Protein AF-A0A7V1K3Z4-F1 (afdb_monomer)

Structure (mmCIF, N/CA/C/O backbone):
data_AF-A0A7V1K3Z4-F1
#
_entry.id   AF-A0A7V1K3Z4-F1
#
loop_
_atom_site.group_PDB
_atom_site.id
_atom_site.type_symbol
_atom_site.label_atom_id
_atom_site.label_alt_id
_atom_site.label_comp_id
_atom_site.label_asym_id
_atom_site.label_entity_id
_atom_site.label_seq_id
_atom_site.pdbx_PDB_ins_code
_atom_site.Cartn_x
_atom_site.Cartn_y
_atom_site.Cartn_z
_atom_site.occupancy
_atom_site.B_iso_or_equiv
_atom_site.auth_seq_id
_atom_site.auth_comp_id
_atom_site.auth_asym_id
_atom_site.auth_atom_id
_atom_site.pdbx_PDB_model_num
ATOM 1 N N . MET A 1 1 ? 18.490 20.910 20.978 1.00 62.72 1 MET A N 1
ATOM 2 C CA . MET A 1 1 ? 19.380 20.821 19.793 1.00 62.72 1 MET A CA 1
ATOM 3 C C . MET A 1 1 ? 20.103 19.476 19.689 1.00 62.72 1 MET A C 1
ATOM 5 O O . MET A 1 1 ? 19.918 18.805 18.686 1.00 62.72 1 MET A O 1
ATOM 9 N N . LYS A 1 2 ? 20.868 19.031 20.704 1.00 74.12 2 LYS A N 1
ATOM 10 C CA . LYS A 1 2 ? 21.559 17.717 20.673 1.00 74.12 2 LYS A CA 1
ATOM 11 C C . LYS A 1 2 ? 20.613 16.516 20.522 1.00 74.12 2 LYS A C 1
ATOM 13 O O . LYS A 1 2 ? 20.946 15.556 19.841 1.00 74.12 2 LYS A O 1
ATOM 18 N N . GLU A 1 3 ? 19.433 16.590 21.126 1.00 79.69 3 GLU A N 1
ATOM 19 C CA . GLU A 1 3 ? 18.426 15.526 21.069 1.00 79.69 3 GLU A CA 1
ATOM 20 C C . GLU A 1 3 ? 17.775 15.404 19.683 1.00 79.69 3 GLU A C 1
ATOM 22 O O . GLU A 1 3 ? 17.734 14.317 19.119 1.00 79.69 3 GLU A O 1
ATOM 27 N N . SER A 1 4 ? 17.402 16.530 19.066 1.00 78.69 4 SER A N 1
ATOM 28 C CA . SER A 1 4 ? 16.877 16.577 17.693 1.00 78.69 4 SER A CA 1
ATOM 29 C C . SER A 1 4 ? 17.877 16.041 16.661 1.00 78.69 4 SER A C 1
ATOM 31 O O . SER A 1 4 ? 17.495 15.313 15.753 1.00 78.69 4 SER A O 1
ATOM 33 N N . LEU A 1 5 ? 19.168 16.348 16.833 1.00 81.44 5 LEU A N 1
ATOM 34 C CA . LEU A 1 5 ? 20.252 15.810 16.003 1.00 81.44 5 LEU A CA 1
ATOM 35 C C . LEU A 1 5 ? 20.416 14.294 16.162 1.00 81.44 5 LEU A C 1
ATOM 37 O O . LEU A 1 5 ? 20.692 13.605 15.186 1.00 81.44 5 LEU A O 1
ATOM 41 N N . LYS A 1 6 ? 20.232 13.766 17.377 1.00 87.19 6 LYS A N 1
ATOM 42 C CA . LYS A 1 6 ? 20.306 12.324 17.641 1.00 87.19 6 LYS A CA 1
ATOM 43 C C . LYS A 1 6 ? 19.140 11.570 16.999 1.00 87.19 6 LYS A C 1
ATOM 45 O O . LYS A 1 6 ? 19.363 10.496 16.452 1.00 87.19 6 LYS A O 1
ATOM 50 N N . ILE A 1 7 ? 17.936 12.141 17.054 1.00 85.25 7 ILE A N 1
ATOM 51 C CA . ILE A 1 7 ? 16.742 11.591 16.396 1.00 85.25 7 ILE A CA 1
ATOM 52 C C . ILE A 1 7 ? 16.962 11.566 14.882 1.00 85.25 7 ILE A C 1
ATOM 54 O O . ILE A 1 7 ? 16.947 10.494 14.290 1.00 85.25 7 ILE A O 1
ATOM 58 N N . PHE A 1 8 ? 17.335 12.704 14.292 1.00 85.81 8 PHE A N 1
ATOM 59 C CA . PHE A 1 8 ? 17.588 12.791 12.854 1.00 85.81 8 PHE A CA 1
ATOM 60 C C . PHE A 1 8 ? 18.711 11.856 12.375 1.00 85.81 8 PHE A C 1
ATOM 62 O O . PHE A 1 8 ? 18.607 11.246 11.316 1.00 85.81 8 PHE A O 1
ATOM 69 N N . ALA A 1 9 ? 19.784 11.691 13.155 1.00 87.69 9 ALA A N 1
ATOM 70 C CA . ALA A 1 9 ? 20.834 10.720 12.839 1.00 87.69 9 ALA A CA 1
ATOM 71 C C . ALA A 1 9 ? 20.319 9.267 12.868 1.00 87.69 9 ALA A C 1
ATOM 73 O O . ALA A 1 9 ? 20.790 8.431 12.095 1.00 87.69 9 ALA A O 1
ATOM 74 N N . GLY A 1 10 ? 19.356 8.967 13.744 1.00 88.75 10 GLY A N 1
ATOM 75 C CA . GLY A 1 10 ? 18.629 7.699 13.755 1.00 88.75 10 GLY A CA 1
ATOM 76 C C . GLY A 1 10 ? 17.793 7.508 12.490 1.00 88.75 10 GLY A C 1
ATOM 77 O O . GLY A 1 10 ? 17.937 6.485 11.823 1.00 88.75 10 GLY A O 1
ATOM 78 N N . ASP A 1 11 ? 17.005 8.514 12.116 1.00 86.50 11 ASP A N 1
ATOM 79 C CA . ASP A 1 11 ? 16.145 8.492 10.923 1.00 86.50 11 ASP A CA 1
ATOM 80 C C . ASP A 1 11 ? 16.967 8.337 9.638 1.00 86.50 11 ASP A C 1
ATOM 82 O O . ASP A 1 11 ? 16.624 7.555 8.747 1.00 86.50 11 ASP A O 1
ATOM 86 N N . LEU A 1 12 ? 18.117 9.012 9.571 1.00 89.44 12 LEU A N 1
ATOM 87 C CA . LEU A 1 12 ? 19.056 8.888 8.463 1.00 89.44 12 LEU A CA 1
ATOM 88 C C . LEU A 1 12 ? 19.653 7.480 8.383 1.00 89.44 12 LEU A C 1
ATOM 90 O O . LEU A 1 12 ? 19.738 6.903 7.300 1.00 89.44 12 LEU A O 1
ATOM 94 N N . LYS A 1 13 ? 20.033 6.891 9.523 1.00 91.38 13 LYS A N 1
ATOM 95 C CA . LYS A 1 13 ? 20.524 5.507 9.575 1.00 91.38 13 LYS A CA 1
ATOM 96 C C . LYS A 1 13 ? 19.457 4.514 9.109 1.00 91.38 13 LYS A C 1
ATOM 98 O O . LYS A 1 13 ? 19.792 3.575 8.389 1.00 91.38 13 LYS A O 1
ATOM 103 N N . ASN A 1 14 ? 18.203 4.714 9.510 1.00 88.50 14 ASN A N 1
ATOM 104 C CA . ASN A 1 14 ? 17.084 3.881 9.075 1.00 88.50 14 ASN A CA 1
ATOM 105 C C . ASN A 1 14 ? 16.861 4.016 7.565 1.00 88.50 14 ASN A C 1
ATOM 107 O O . ASN A 1 14 ? 16.863 3.010 6.870 1.00 88.50 14 ASN A O 1
ATOM 111 N N . SER A 1 15 ? 16.853 5.242 7.042 1.00 87.69 15 SER A N 1
ATOM 112 C CA . SER A 1 15 ? 16.707 5.499 5.602 1.00 87.69 15 SER A CA 1
ATOM 113 C C . SER A 1 15 ? 17.816 4.840 4.772 1.00 87.69 15 SER A C 1
ATOM 115 O O . SER A 1 15 ? 17.562 4.254 3.723 1.00 87.69 15 SER A O 1
ATOM 117 N N . PHE A 1 16 ? 19.063 4.861 5.254 1.00 89.06 16 PHE A N 1
ATOM 118 C CA . PHE A 1 16 ? 20.158 4.114 4.624 1.00 89.06 16 PHE A CA 1
ATOM 119 C C . PHE A 1 16 ? 19.947 2.598 4.675 1.00 89.06 16 PHE A C 1
ATOM 121 O O . PHE A 1 16 ? 20.269 1.899 3.714 1.00 89.06 16 PHE A O 1
ATOM 128 N N . LYS A 1 17 ? 19.420 2.078 5.789 1.00 89.81 17 LYS A N 1
ATOM 129 C CA . LYS A 1 17 ? 19.097 0.656 5.939 1.00 89.81 17 LYS A CA 1
ATOM 130 C C . LYS A 1 17 ? 17.989 0.230 4.973 1.00 89.81 17 LYS A C 1
ATO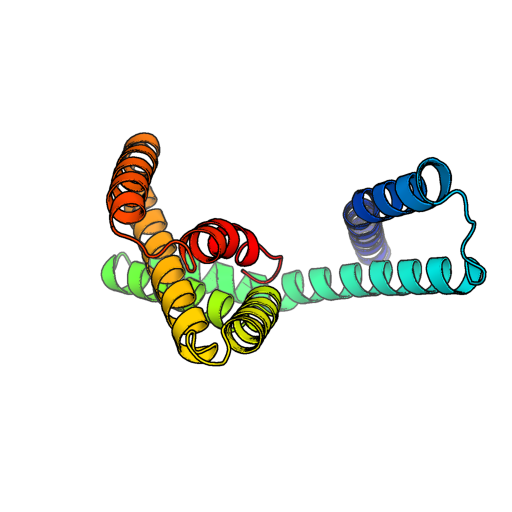M 132 O O . LYS A 1 17 ? 18.083 -0.868 4.438 1.00 89.81 17 LYS A O 1
ATOM 137 N N . ASP A 1 18 ? 17.017 1.097 4.706 1.00 86.69 18 ASP A N 1
ATOM 138 C CA . ASP A 1 18 ? 15.919 0.839 3.767 1.00 86.69 18 ASP A CA 1
ATOM 139 C C . ASP A 1 18 ? 16.404 0.791 2.310 1.00 86.69 18 ASP A C 1
ATOM 141 O O . ASP A 1 18 ? 15.908 0.000 1.510 1.00 86.69 18 ASP A O 1
ATOM 145 N N . LEU A 1 19 ? 17.432 1.575 1.966 1.00 88.31 19 LEU A N 1
ATOM 146 C CA . LEU A 1 19 ? 18.057 1.553 0.638 1.00 88.31 19 LEU A CA 1
ATOM 147 C C . LEU A 1 19 ? 19.061 0.406 0.455 1.00 88.31 19 LEU A C 1
ATOM 149 O O . LEU A 1 19 ? 19.358 0.017 -0.677 1.00 88.31 19 LEU A O 1
ATOM 153 N N . LEU A 1 20 ? 19.592 -0.148 1.547 1.00 90.75 20 LEU A N 1
ATOM 154 C CA . LEU A 1 20 ? 20.652 -1.154 1.510 1.00 90.75 20 LEU A CA 1
ATOM 155 C C . LEU A 1 20 ? 20.299 -2.397 0.665 1.00 90.75 20 LEU A C 1
ATOM 157 O O . LEU A 1 20 ? 21.153 -2.805 -0.122 1.00 90.75 20 LEU A O 1
ATOM 161 N N . PRO A 1 21 ? 19.084 -2.986 0.737 1.00 90.81 21 PRO A N 1
ATOM 162 C CA . PRO A 1 21 ? 18.715 -4.121 -0.108 1.00 90.81 21 PRO A CA 1
ATOM 163 C C . PRO A 1 21 ? 18.812 -3.799 -1.601 1.00 90.81 21 PRO A C 1
ATOM 165 O O . PRO A 1 21 ? 19.333 -4.606 -2.366 1.00 90.81 21 PRO A O 1
ATOM 168 N N . ILE A 1 22 ? 18.380 -2.602 -2.010 1.00 88.56 22 ILE A N 1
ATOM 169 C CA . ILE A 1 22 ? 18.451 -2.156 -3.407 1.00 88.56 22 ILE A CA 1
ATOM 170 C C . ILE A 1 22 ? 19.914 -2.021 -3.831 1.00 88.56 22 ILE A C 1
ATOM 172 O O . ILE A 1 22 ? 20.300 -2.535 -4.878 1.00 88.56 22 ILE A O 1
ATOM 176 N N . ILE A 1 23 ? 20.744 -1.386 -2.997 1.00 89.62 23 ILE A N 1
ATOM 177 C CA . ILE A 1 23 ? 22.180 -1.220 -3.258 1.00 89.62 23 ILE A CA 1
ATOM 178 C C . ILE A 1 23 ? 22.860 -2.585 -3.407 1.00 89.62 23 ILE A C 1
ATOM 180 O O . ILE A 1 23 ? 23.626 -2.783 -4.347 1.00 89.62 23 ILE A O 1
ATOM 184 N N . ILE A 1 24 ? 22.556 -3.536 -2.519 1.00 91.94 24 ILE A N 1
ATOM 185 C CA . ILE A 1 24 ? 23.107 -4.896 -2.558 1.00 91.94 24 ILE A CA 1
ATOM 186 C C . ILE A 1 24 ? 22.692 -5.608 -3.845 1.00 91.94 24 ILE A C 1
ATOM 188 O O . ILE A 1 24 ? 23.550 -6.150 -4.536 1.00 91.94 24 ILE A O 1
ATOM 192 N N . VAL A 1 25 ? 21.402 -5.596 -4.190 1.00 90.81 25 VAL A N 1
ATOM 193 C CA . VAL A 1 25 ? 20.902 -6.255 -5.405 1.00 90.81 25 VAL A CA 1
ATOM 194 C C . VAL A 1 25 ? 21.561 -5.657 -6.645 1.00 90.81 25 VAL A C 1
ATOM 196 O O . VAL A 1 25 ? 22.090 -6.398 -7.471 1.00 90.81 25 VAL A O 1
ATOM 199 N N . VAL A 1 26 ? 21.610 -4.329 -6.758 1.00 87.88 26 VAL A N 1
ATOM 200 C CA . VAL A 1 26 ? 22.243 -3.655 -7.899 1.00 87.88 26 VAL A CA 1
ATOM 201 C C . VAL A 1 26 ? 23.737 -3.979 -7.976 1.00 87.88 26 VAL A C 1
ATOM 203 O O . VAL A 1 26 ? 24.229 -4.293 -9.058 1.00 87.88 26 VAL A O 1
ATOM 206 N N . ALA A 1 27 ? 24.454 -3.957 -6.850 1.00 88.31 27 ALA A N 1
ATOM 207 C CA . ALA A 1 27 ? 25.879 -4.281 -6.803 1.00 88.31 27 ALA A CA 1
ATOM 208 C C . ALA A 1 27 ? 26.157 -5.742 -7.191 1.00 88.31 27 ALA A C 1
ATOM 210 O O . ALA A 1 27 ? 27.099 -6.008 -7.935 1.00 88.31 27 ALA A O 1
ATOM 211 N N . LEU A 1 28 ? 25.319 -6.682 -6.740 1.00 91.75 28 LEU A N 1
ATOM 212 C CA . LEU A 1 28 ? 25.412 -8.094 -7.115 1.00 91.75 28 LEU A CA 1
ATOM 213 C C . LEU A 1 28 ? 25.175 -8.293 -8.614 1.00 91.75 28 LEU A C 1
ATOM 215 O O . LEU A 1 28 ? 25.954 -8.985 -9.263 1.00 91.75 28 LEU A O 1
ATOM 219 N N . PHE A 1 29 ? 24.142 -7.666 -9.183 1.00 89.25 29 PHE A N 1
ATOM 220 C CA . PHE A 1 29 ? 23.869 -7.754 -10.619 1.00 89.25 29 PHE A CA 1
ATOM 221 C C . PHE A 1 29 ? 24.994 -7.130 -11.452 1.00 89.25 29 PHE A C 1
ATOM 223 O O . PHE A 1 29 ? 25.453 -7.755 -12.403 1.00 89.25 29 PHE A O 1
ATOM 230 N N . GLN A 1 30 ? 25.479 -5.943 -11.084 1.00 86.31 30 GLN A N 1
ATOM 231 C CA . GLN A 1 30 ? 26.588 -5.274 -11.777 1.00 86.31 30 GLN A CA 1
ATOM 232 C C . GLN A 1 30 ? 27.883 -6.095 -11.711 1.00 86.31 30 GLN A C 1
ATOM 234 O O . GLN A 1 30 ? 28.515 -6.327 -12.738 1.00 86.31 30 GLN A O 1
ATOM 239 N N . GLY A 1 31 ? 28.249 -6.588 -10.525 1.00 88.06 31 GLY A N 1
ATOM 240 C CA . GLY A 1 31 ? 29.508 -7.299 -10.313 1.00 88.06 31 GLY A CA 1
ATOM 241 C C . GLY A 1 31 ? 29.515 -8.743 -10.819 1.00 88.06 31 GLY A C 1
ATOM 242 O O . GLY A 1 31 ? 30.487 -9.160 -11.441 1.00 88.06 31 GLY A O 1
ATOM 243 N N . LEU A 1 32 ? 28.455 -9.515 -10.556 1.00 90.94 32 LEU A N 1
ATOM 244 C CA . LEU A 1 32 ? 28.434 -10.956 -10.842 1.00 90.94 32 LEU A CA 1
ATOM 245 C C . LEU A 1 32 ? 27.794 -11.301 -12.188 1.00 90.94 32 LEU A C 1
ATOM 247 O O . LEU A 1 32 ? 28.265 -12.223 -12.851 1.00 90.94 32 LEU A O 1
ATOM 251 N N . ILE A 1 33 ? 26.725 -10.598 -12.580 1.00 91.44 33 ILE A N 1
ATOM 252 C CA . ILE A 1 33 ? 25.924 -10.951 -13.765 1.00 91.44 33 ILE A CA 1
ATOM 253 C C . ILE A 1 33 ? 26.364 -10.140 -14.984 1.00 91.44 33 ILE A C 1
ATOM 255 O O . ILE A 1 33 ? 26.702 -10.712 -16.013 1.00 91.44 33 ILE A O 1
ATOM 259 N N . ILE A 1 34 ? 26.359 -8.811 -14.873 1.00 89.06 34 ILE A N 1
ATOM 260 C CA . ILE A 1 34 ? 26.693 -7.897 -15.975 1.00 89.06 34 ILE A CA 1
ATOM 261 C C . ILE A 1 34 ? 28.216 -7.782 -16.141 1.00 89.06 34 ILE A C 1
ATOM 263 O O . ILE A 1 34 ? 28.690 -7.522 -17.242 1.00 89.06 34 ILE A O 1
ATOM 267 N N . GLN A 1 35 ? 28.975 -8.015 -15.062 1.00 86.88 35 GLN A N 1
ATOM 268 C CA . GLN A 1 35 ? 30.441 -7.938 -15.014 1.00 86.88 35 GLN A CA 1
ATOM 269 C C . GLN A 1 35 ? 30.992 -6.599 -15.527 1.00 86.88 35 GLN A C 1
ATOM 271 O O . GLN A 1 35 ? 32.064 -6.532 -16.128 1.00 86.88 35 GLN A O 1
ATOM 276 N N . ALA A 1 36 ? 30.257 -5.518 -15.275 1.00 81.50 36 ALA A N 1
ATOM 277 C CA . ALA A 1 36 ? 30.643 -4.168 -15.644 1.00 81.50 36 ALA A CA 1
ATOM 278 C C . ALA A 1 36 ? 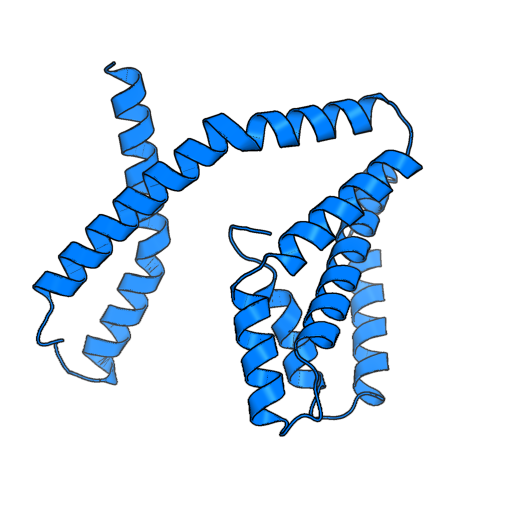30.601 -3.270 -14.410 1.00 81.50 36 ALA A C 1
ATOM 280 O O . ALA A 1 36 ? 29.766 -3.440 -13.524 1.00 81.50 36 ALA A O 1
ATOM 281 N N . VAL A 1 37 ? 31.512 -2.303 -14.358 1.00 77.38 37 VAL A N 1
ATOM 282 C CA . VAL A 1 37 ? 31.448 -1.221 -13.379 1.00 77.38 37 VAL A CA 1
ATOM 283 C C . VAL A 1 37 ? 30.769 -0.035 -14.063 1.00 77.38 37 VAL A C 1
ATOM 285 O O . VAL A 1 37 ? 31.190 0.331 -15.161 1.00 77.38 37 VAL A O 1
ATOM 288 N N . PRO A 1 38 ? 29.745 0.588 -13.456 1.00 78.62 38 PRO A N 1
ATOM 289 C CA . PRO A 1 38 ? 29.130 1.780 -14.024 1.00 78.62 38 PRO A CA 1
ATOM 290 C C . PRO A 1 38 ? 30.171 2.887 -14.222 1.00 78.62 38 PRO A C 1
ATOM 292 O O . PRO A 1 38 ? 30.891 3.224 -13.287 1.00 78.62 38 PRO A O 1
ATOM 295 N N . GLU A 1 39 ? 30.209 3.522 -15.393 1.00 81.62 39 GLU A N 1
ATOM 296 C CA . GLU A 1 39 ? 31.160 4.617 -15.662 1.00 81.62 39 GLU A CA 1
ATOM 297 C C . GLU A 1 39 ? 30.961 5.816 -14.708 1.00 81.62 39 GLU A C 1
ATOM 299 O O . GLU A 1 39 ? 31.905 6.533 -14.388 1.00 81.62 39 GLU A O 1
ATOM 304 N N . ASN A 1 40 ? 29.748 5.981 -14.162 1.00 86.88 40 ASN A N 1
ATOM 305 C CA . ASN A 1 40 ? 29.352 7.103 -13.304 1.00 86.88 40 ASN A CA 1
ATOM 306 C C . ASN A 1 40 ? 29.163 6.725 -11.822 1.00 86.88 40 ASN A C 1
ATOM 308 O O . ASN A 1 40 ? 28.218 7.186 -11.175 1.00 86.88 40 ASN A O 1
ATOM 312 N N . LEU A 1 41 ? 30.050 5.898 -11.255 1.00 85.25 41 LEU A N 1
ATOM 313 C CA . LEU A 1 41 ? 29.972 5.485 -9.843 1.00 85.25 41 LEU A CA 1
ATOM 314 C C . LEU A 1 41 ? 29.829 6.664 -8.867 1.00 85.25 41 LEU A C 1
ATOM 316 O O . LEU A 1 41 ? 29.007 6.609 -7.955 1.00 85.25 41 LEU A O 1
ATOM 320 N N . ALA A 1 42 ? 30.597 7.738 -9.065 1.00 89.38 42 ALA A N 1
ATOM 321 C CA . ALA A 1 42 ? 30.554 8.906 -8.186 1.00 89.38 42 ALA A CA 1
ATOM 322 C C . ALA A 1 42 ? 29.164 9.563 -8.176 1.00 89.38 42 ALA A C 1
ATOM 324 O O . ALA A 1 42 ? 28.616 9.844 -7.110 1.00 89.38 42 ALA A O 1
ATOM 325 N N . SER A 1 43 ? 28.556 9.742 -9.351 1.00 91.00 43 SER A N 1
ATOM 326 C CA . SER A 1 43 ? 27.206 10.298 -9.479 1.00 91.00 43 SER A CA 1
ATOM 327 C C . SER A 1 43 ? 26.154 9.403 -8.825 1.00 91.00 43 SER A C 1
ATOM 329 O O . SER A 1 43 ? 25.246 9.918 -8.177 1.00 91.00 43 SER A O 1
ATOM 331 N N . ILE A 1 44 ? 26.294 8.076 -8.935 1.00 88.69 44 ILE A N 1
ATOM 332 C CA . ILE A 1 44 ? 25.391 7.112 -8.288 1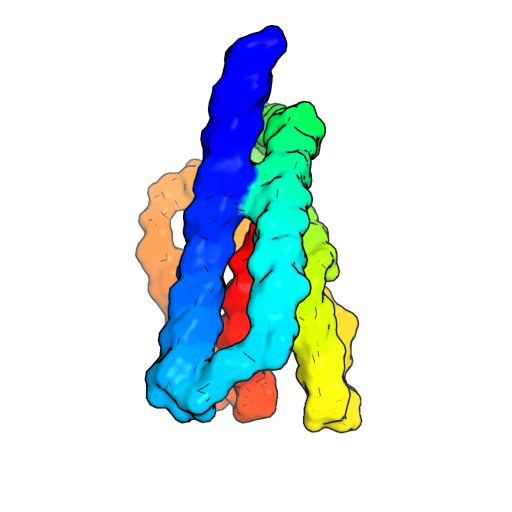.00 88.69 44 ILE A CA 1
ATOM 333 C C . ILE A 1 44 ? 25.480 7.230 -6.763 1.00 88.69 44 ILE A C 1
ATOM 335 O O . ILE A 1 44 ? 24.451 7.327 -6.101 1.00 88.69 44 ILE A O 1
ATOM 339 N N . VAL A 1 45 ? 26.688 7.268 -6.195 1.00 89.06 45 VAL A N 1
ATOM 340 C CA . VAL A 1 45 ? 26.888 7.377 -4.738 1.00 89.06 45 VAL A CA 1
ATOM 341 C C . VAL A 1 45 ? 26.351 8.705 -4.198 1.00 89.06 45 VAL A C 1
ATOM 343 O O . VAL A 1 45 ? 25.683 8.730 -3.161 1.00 89.06 45 VAL A O 1
ATOM 346 N N . ILE A 1 46 ? 26.588 9.807 -4.915 1.00 92.88 46 ILE A N 1
ATOM 347 C CA . ILE A 1 46 ? 26.042 11.123 -4.558 1.00 92.88 46 ILE A CA 1
ATOM 348 C C . ILE A 1 46 ? 24.511 11.092 -4.618 1.00 92.88 46 ILE A C 1
ATOM 350 O O . ILE A 1 46 ? 23.858 11.499 -3.658 1.00 92.88 46 ILE A O 1
ATOM 354 N N . GLY A 1 47 ? 23.933 10.552 -5.695 1.00 92.44 47 GLY A N 1
ATOM 355 C CA . GLY A 1 47 ? 22.486 10.400 -5.848 1.00 92.44 47 GLY A CA 1
ATOM 356 C C . GLY A 1 47 ? 21.862 9.566 -4.729 1.00 92.44 47 GLY A C 1
ATOM 357 O O . GLY A 1 47 ? 20.895 10.002 -4.113 1.00 92.44 47 GLY A O 1
ATOM 358 N N . LEU A 1 48 ? 22.458 8.418 -4.392 1.00 90.12 48 LEU A N 1
ATOM 359 C CA . LEU A 1 48 ? 22.019 7.570 -3.279 1.00 90.12 48 LEU A CA 1
ATOM 360 C C . LEU A 1 48 ? 22.056 8.311 -1.941 1.00 90.12 48 LEU A C 1
ATOM 362 O O . LEU A 1 48 ? 21.128 8.190 -1.147 1.00 90.12 48 LEU A O 1
ATOM 366 N N . THR A 1 49 ? 23.097 9.110 -1.704 1.00 89.94 49 THR A N 1
ATOM 367 C CA . THR A 1 49 ? 23.209 9.912 -0.479 1.00 89.94 49 THR A CA 1
ATOM 368 C C . THR A 1 49 ? 22.113 10.976 -0.413 1.00 89.94 49 THR A C 1
ATOM 370 O O . THR A 1 49 ? 21.479 11.137 0.629 1.00 89.94 49 THR A O 1
ATOM 373 N N . ILE A 1 50 ? 21.844 11.669 -1.524 1.00 94.19 50 ILE A N 1
ATOM 374 C CA . ILE A 1 50 ? 20.761 12.658 -1.615 1.00 94.19 50 ILE A CA 1
ATOM 375 C C . ILE A 1 50 ? 19.404 11.993 -1.359 1.00 94.19 50 ILE A C 1
ATOM 377 O O . ILE A 1 50 ? 18.610 12.523 -0.585 1.00 94.19 50 ILE A O 1
ATOM 381 N N . VAL A 1 51 ? 19.149 10.821 -1.950 1.00 92.31 51 VAL A N 1
ATOM 382 C CA . VAL A 1 51 ? 17.912 10.053 -1.732 1.00 92.31 51 VAL A CA 1
ATOM 383 C C . VAL A 1 51 ? 17.781 9.621 -0.272 1.00 92.31 51 VAL A C 1
ATOM 385 O O . VAL A 1 51 ? 16.711 9.791 0.302 1.00 92.31 51 VAL A O 1
ATOM 388 N N . ALA A 1 52 ? 18.850 9.129 0.359 1.00 89.75 52 ALA A N 1
ATOM 389 C CA . ALA A 1 52 ? 18.826 8.716 1.763 1.00 89.75 52 ALA A CA 1
ATOM 390 C C . ALA A 1 52 ? 18.492 9.883 2.705 1.00 89.75 52 ALA A C 1
ATOM 392 O O . ALA A 1 52 ? 17.668 9.744 3.608 1.00 89.75 52 ALA A O 1
ATOM 393 N N . VAL A 1 53 ? 19.099 11.051 2.474 1.00 92.00 53 VAL A N 1
ATOM 394 C CA . VAL A 1 53 ? 18.810 12.269 3.245 1.00 92.00 53 VAL A CA 1
ATOM 395 C C . VAL A 1 53 ? 17.388 12.764 2.976 1.00 92.00 53 VAL A C 1
ATOM 397 O O . VAL A 1 53 ? 16.677 13.117 3.916 1.00 92.00 53 VAL A O 1
ATOM 400 N N . GLY A 1 54 ? 16.959 12.769 1.713 1.00 92.38 54 GLY A N 1
ATOM 401 C CA . GLY A 1 54 ? 15.611 13.170 1.316 1.00 92.38 54 GLY A CA 1
ATOM 402 C C . GLY A 1 54 ? 14.534 12.282 1.938 1.00 92.38 54 GLY A C 1
ATOM 403 O O . GLY A 1 54 ? 13.557 12.803 2.467 1.00 92.38 54 GLY A O 1
ATOM 404 N N . LEU A 1 55 ? 14.748 10.963 1.950 1.00 90.06 55 LEU A N 1
ATOM 405 C CA . LEU A 1 55 ? 13.855 9.998 2.587 1.00 90.06 55 LEU A CA 1
ATOM 406 C C . LEU A 1 55 ? 13.763 10.242 4.099 1.00 90.06 55 LEU A C 1
ATOM 408 O O . LEU A 1 55 ? 12.657 10.320 4.627 1.00 90.06 55 LEU A O 1
ATOM 412 N N . ALA A 1 56 ? 14.894 10.465 4.776 1.00 89.31 56 ALA A N 1
ATOM 413 C CA . ALA A 1 56 ? 14.909 10.758 6.210 1.00 89.31 56 ALA A CA 1
ATOM 414 C C . ALA A 1 56 ? 14.119 12.032 6.547 1.00 89.31 56 ALA A C 1
ATOM 416 O O . ALA A 1 56 ? 13.301 12.041 7.467 1.00 89.31 56 ALA A O 1
ATOM 417 N N . LEU A 1 57 ? 14.329 13.108 5.780 1.00 91.50 57 LEU A N 1
ATOM 418 C CA . LEU A 1 57 ? 13.591 14.363 5.946 1.00 91.50 57 LEU A CA 1
ATOM 419 C C . LEU A 1 57 ? 12.096 14.193 5.652 1.00 91.50 57 LEU A C 1
ATOM 421 O O . LEU A 1 57 ? 11.268 14.751 6.370 1.00 91.50 57 LEU A O 1
ATOM 425 N N . PHE A 1 58 ? 11.753 13.425 4.617 1.00 90.19 58 PHE A N 1
ATOM 426 C CA . PHE A 1 58 ? 10.374 13.157 4.225 1.00 90.19 58 PHE A CA 1
ATOM 427 C C . PHE A 1 58 ? 9.615 12.391 5.311 1.00 90.19 58 PHE A C 1
ATOM 429 O O . PHE A 1 58 ? 8.586 12.875 5.781 1.00 90.19 58 PHE A O 1
ATOM 436 N N . ILE A 1 59 ? 10.150 11.252 5.766 1.00 87.19 59 ILE A N 1
ATOM 437 C CA . ILE A 1 59 ? 9.538 10.444 6.830 1.00 87.19 59 ILE A CA 1
ATOM 438 C C . ILE A 1 59 ? 9.388 11.274 8.103 1.00 87.19 59 ILE A C 1
ATOM 440 O O . ILE A 1 59 ? 8.305 11.322 8.685 1.00 87.19 59 ILE A O 1
ATOM 444 N N . ARG A 1 60 ? 10.423 12.029 8.487 1.00 89.44 60 ARG A N 1
ATOM 445 C CA . ARG A 1 60 ? 10.347 12.887 9.670 1.00 89.44 60 ARG A CA 1
ATOM 446 C C . ARG A 1 60 ? 9.285 13.983 9.543 1.00 89.44 60 ARG A C 1
ATOM 448 O O . ARG A 1 60 ? 8.615 14.313 10.520 1.00 89.44 60 ARG A O 1
ATOM 455 N N . GLY A 1 61 ? 9.128 14.552 8.350 1.00 90.19 61 GLY A N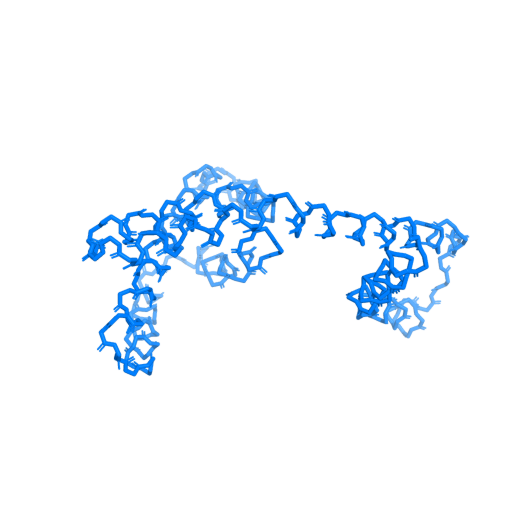 1
ATOM 456 C CA . GLY A 1 61 ? 8.070 15.515 8.049 1.00 90.19 61 GLY A CA 1
ATOM 457 C C . GLY A 1 61 ? 6.671 14.911 8.192 1.00 90.19 61 GLY A C 1
ATOM 458 O O . GLY A 1 61 ? 5.784 15.558 8.748 1.00 90.19 61 GLY A O 1
ATOM 459 N N . LEU A 1 62 ? 6.480 13.663 7.756 1.00 89.12 62 LEU A N 1
ATOM 460 C CA . LEU A 1 62 ? 5.218 12.939 7.922 1.00 89.12 62 LEU A CA 1
ATOM 461 C C . LEU A 1 62 ? 4.904 12.651 9.393 1.00 89.12 62 LEU A C 1
ATOM 463 O O . LEU A 1 62 ? 3.784 12.925 9.826 1.00 89.12 62 LEU A O 1
ATOM 467 N N . GLU A 1 63 ? 5.888 12.179 10.162 1.00 88.31 63 GLU A N 1
ATOM 468 C CA . GLU A 1 63 ? 5.745 11.886 11.596 1.00 88.31 63 GLU A CA 1
ATOM 469 C C . GLU A 1 63 ? 5.351 13.112 12.423 1.00 88.31 63 GLU A C 1
ATOM 471 O O . GLU A 1 63 ? 4.586 13.001 13.377 1.00 88.31 63 GLU A O 1
ATOM 476 N N . LEU A 1 64 ? 5.890 14.286 12.086 1.00 88.81 64 LEU A N 1
ATOM 477 C CA . LEU A 1 64 ? 5.592 15.525 12.807 1.00 88.81 64 LEU A CA 1
ATOM 478 C C . LEU A 1 64 ? 4.318 16.214 12.306 1.00 88.81 64 LEU A C 1
ATOM 480 O O . LEU A 1 64 ? 3.693 16.953 13.064 1.00 88.81 64 LEU A O 1
ATOM 484 N N . GLY A 1 65 ? 3.963 16.016 11.036 1.00 90.38 65 GLY A N 1
ATOM 485 C CA . GLY A 1 65 ? 2.853 16.701 10.384 1.00 90.38 65 GLY A CA 1
ATOM 486 C C . GLY A 1 65 ? 1.590 15.852 10.291 1.00 90.38 65 GLY A C 1
ATOM 487 O O . GLY A 1 65 ? 0.605 16.111 10.976 1.00 90.38 65 GLY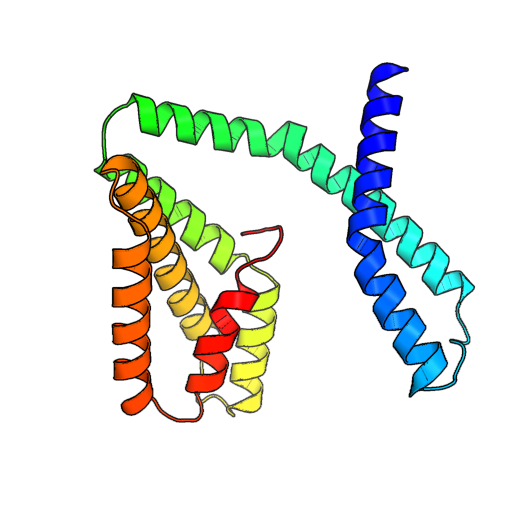 A O 1
ATOM 488 N N . ILE A 1 66 ? 1.599 14.868 9.390 1.00 88.25 66 ILE A N 1
ATOM 489 C CA . ILE A 1 66 ? 0.383 14.180 8.931 1.00 88.25 66 ILE A CA 1
ATOM 490 C C . ILE A 1 66 ? -0.009 13.029 9.863 1.00 88.25 66 ILE A C 1
ATOM 492 O O . ILE A 1 66 ? -1.195 12.870 10.159 1.00 88.25 66 ILE A O 1
ATOM 496 N N . PHE A 1 67 ? 0.954 12.244 10.354 1.00 88.00 67 PHE A N 1
ATOM 497 C CA . PHE A 1 67 ? 0.664 11.054 11.165 1.00 88.00 67 PHE A CA 1
ATOM 498 C C . PHE A 1 67 ? -0.114 11.369 12.453 1.00 88.00 67 PHE A C 1
ATOM 500 O O . PHE A 1 67 ? -1.133 10.714 12.675 1.00 88.00 67 PHE A O 1
ATOM 507 N N . PRO A 1 68 ? 0.230 12.412 13.241 1.00 90.69 68 PRO A N 1
ATOM 508 C CA . PRO A 1 68 ? -0.519 12.741 14.454 1.00 90.69 68 PRO A CA 1
ATOM 509 C C . PRO A 1 68 ? -1.984 13.098 14.173 1.00 90.69 68 PRO A C 1
ATOM 511 O O . PRO A 1 68 ? -2.869 12.802 14.976 1.00 90.69 68 PRO A O 1
ATOM 514 N N . ILE A 1 69 ? -2.257 13.714 13.017 1.00 89.38 69 ILE A N 1
ATOM 515 C CA . ILE A 1 69 ? -3.617 14.059 12.589 1.00 89.38 69 ILE A CA 1
ATOM 516 C C . ILE A 1 69 ? -4.389 12.784 12.232 1.00 89.38 69 ILE A C 1
ATOM 518 O O . ILE A 1 69 ? -5.521 12.606 12.680 1.00 89.38 69 ILE A O 1
ATOM 522 N N . GLY A 1 70 ? -3.776 11.883 11.459 1.00 86.00 70 GLY A N 1
ATOM 523 C CA . GLY A 1 70 ? -4.386 10.608 11.079 1.00 86.00 70 GLY A CA 1
ATOM 524 C C . GLY A 1 70 ? -4.698 9.718 12.285 1.00 86.00 70 GLY A C 1
ATOM 525 O O . GLY A 1 70 ? -5.815 9.213 12.408 1.00 86.00 70 GLY A O 1
ATOM 526 N N . GLU A 1 71 ? -3.743 9.578 13.206 1.00 87.56 71 GLU A N 1
ATOM 527 C CA . GLU A 1 71 ? -3.907 8.804 14.440 1.00 87.56 71 GLU A CA 1
ATOM 528 C C . GLU A 1 71 ? -4.982 9.402 15.352 1.00 87.56 71 GLU A C 1
ATOM 530 O O . GLU A 1 71 ? -5.846 8.674 15.843 1.00 87.56 71 GLU A O 1
ATOM 535 N N . GLY A 1 72 ? -4.985 10.728 15.533 1.00 89.81 72 GLY A N 1
ATOM 536 C CA . GLY A 1 72 ? -6.003 11.424 16.320 1.00 89.81 72 GLY A CA 1
ATOM 537 C C . GLY A 1 72 ? -7.414 11.192 15.777 1.00 89.81 72 GLY A C 1
ATOM 538 O O . GLY A 1 72 ? -8.307 10.796 16.527 1.00 89.81 72 GLY A O 1
ATOM 539 N N . LEU A 1 73 ? -7.602 11.338 14.460 1.00 88.19 73 LEU A N 1
ATOM 540 C CA . LEU A 1 73 ? -8.883 11.061 13.801 1.00 88.19 73 LEU A CA 1
ATOM 541 C C . LEU A 1 73 ? -9.319 9.605 13.998 1.00 88.19 73 LEU A C 1
ATOM 543 O O . LEU A 1 73 ? -10.470 9.355 14.356 1.00 88.19 73 LEU A O 1
ATOM 547 N N . ALA A 1 74 ? -8.413 8.644 13.802 1.00 85.19 74 ALA A N 1
ATOM 548 C CA . ALA A 1 74 ? -8.715 7.227 13.987 1.00 85.19 74 ALA A CA 1
ATOM 549 C C . ALA A 1 74 ? -9.155 6.917 15.431 1.00 85.19 74 ALA A C 1
ATOM 551 O O . ALA A 1 74 ? -10.141 6.203 15.639 1.00 85.19 74 ALA A O 1
ATOM 552 N N . VAL A 1 75 ? -8.476 7.497 16.427 1.00 87.44 75 VAL A N 1
ATOM 553 C CA . VAL A 1 75 ? -8.826 7.361 17.850 1.00 87.44 75 VAL A CA 1
ATOM 554 C C . VAL A 1 75 ? -10.196 7.967 18.148 1.00 87.44 75 VAL A C 1
ATOM 556 O O . VAL A 1 75 ? -10.999 7.344 18.846 1.00 87.44 75 VAL A O 1
ATOM 559 N N . ASP A 1 76 ? -10.498 9.148 17.615 1.00 88.88 76 ASP A N 1
ATOM 560 C CA . ASP A 1 76 ? -11.781 9.814 17.841 1.00 88.88 76 ASP A CA 1
ATOM 561 C C . ASP A 1 76 ? -12.944 9.053 17.191 1.00 88.88 76 ASP A C 1
ATOM 563 O O . ASP A 1 76 ? -13.991 8.870 17.821 1.00 88.88 76 ASP A O 1
ATOM 567 N N . PHE A 1 77 ? -12.762 8.517 15.978 1.00 85.50 77 PHE A N 1
ATOM 568 C CA . PHE A 1 77 ? -13.753 7.642 15.343 1.00 85.50 77 PHE A CA 1
ATOM 569 C C . PHE A 1 77 ? -13.972 6.346 16.129 1.00 85.50 77 PHE A C 1
ATOM 571 O O . PHE A 1 77 ? -15.120 5.922 16.286 1.00 85.50 77 PHE A O 1
ATOM 578 N N . ALA A 1 78 ? -12.906 5.744 16.665 1.00 84.00 78 ALA A N 1
ATOM 579 C CA . ALA A 1 78 ? -13.012 4.557 17.509 1.00 84.00 78 ALA A CA 1
ATOM 580 C C . ALA A 1 78 ? -13.770 4.852 18.818 1.00 84.00 78 ALA A C 1
ATOM 582 O O . ALA A 1 78 ? -14.664 4.095 19.197 1.00 84.00 78 ALA A O 1
ATOM 583 N N . LYS A 1 79 ? -13.485 5.984 19.477 1.00 86.00 79 LYS A N 1
ATOM 584 C CA . LYS A 1 79 ? -14.162 6.410 20.718 1.00 86.00 79 LYS A CA 1
ATOM 585 C C . LYS A 1 79 ? -15.621 6.804 20.512 1.00 86.00 79 LYS A C 1
ATOM 587 O O . LYS A 1 79 ? -16.437 6.576 21.400 1.00 86.00 79 LYS A O 1
ATOM 592 N N . LYS A 1 80 ? -15.970 7.371 19.351 1.00 85.31 80 LYS A N 1
ATOM 593 C CA . LYS A 1 80 ? -17.351 7.750 19.006 1.00 85.31 80 LYS A CA 1
ATOM 594 C C . LYS A 1 80 ? -18.305 6.546 18.992 1.00 85.31 80 LYS A C 1
ATOM 596 O O . LYS A 1 80 ? -19.514 6.734 19.091 1.00 85.31 80 LYS A O 1
ATOM 601 N N . GLY A 1 81 ? -17.786 5.323 18.841 1.00 81.19 81 GLY A N 1
ATOM 602 C CA . GLY A 1 81 ? -18.552 4.075 18.934 1.00 81.19 81 GLY A CA 1
ATOM 603 C C . GLY A 1 81 ? -19.453 3.772 17.732 1.00 81.19 81 GLY A C 1
ATOM 604 O O . GLY A 1 81 ? -20.143 2.755 17.716 1.00 81.19 81 GLY A O 1
ATOM 605 N N . SER A 1 82 ? -19.458 4.621 16.699 1.00 89.38 82 SER A N 1
ATOM 606 C CA . SER A 1 82 ? -20.242 4.374 15.489 1.00 89.38 82 SER A CA 1
ATOM 607 C C . SER A 1 82 ? -19.441 3.558 14.480 1.00 89.38 82 SER A C 1
ATOM 609 O O . SER A 1 82 ? -18.602 4.092 13.752 1.00 89.38 82 SER A O 1
ATOM 611 N N . VAL A 1 83 ? -19.755 2.264 14.404 1.00 90.69 83 VAL A N 1
ATOM 612 C CA . VAL A 1 83 ? -19.135 1.323 13.458 1.00 90.69 83 VAL A CA 1
ATOM 613 C C . VAL A 1 83 ? -19.276 1.814 12.016 1.00 90.69 83 VAL A C 1
ATOM 615 O O . VAL A 1 83 ? -18.308 1.784 11.269 1.00 90.69 83 VAL A O 1
ATOM 618 N N . PHE A 1 84 ? -20.441 2.345 11.635 1.00 92.31 84 PHE A N 1
ATOM 619 C CA . PHE A 1 84 ? -20.674 2.862 10.282 1.00 92.31 84 PHE A CA 1
ATOM 620 C C . PHE A 1 84 ? -19.668 3.952 9.880 1.00 92.31 84 PHE A C 1
ATOM 622 O O . PHE A 1 84 ? -19.067 3.881 8.806 1.00 92.31 84 PHE A O 1
ATOM 629 N N . TRP A 1 85 ? -19.445 4.939 10.753 1.00 90.81 85 TRP A N 1
ATOM 630 C CA . TRP A 1 85 ? -18.516 6.036 10.478 1.00 90.81 85 TRP A CA 1
ATOM 631 C C . TRP A 1 85 ? -17.060 5.579 10.481 1.00 90.81 85 TRP A C 1
ATOM 633 O O . TRP A 1 85 ? -16.294 6.017 9.627 1.00 90.81 85 TRP A O 1
ATOM 643 N N . LEU A 1 86 ? -16.693 4.667 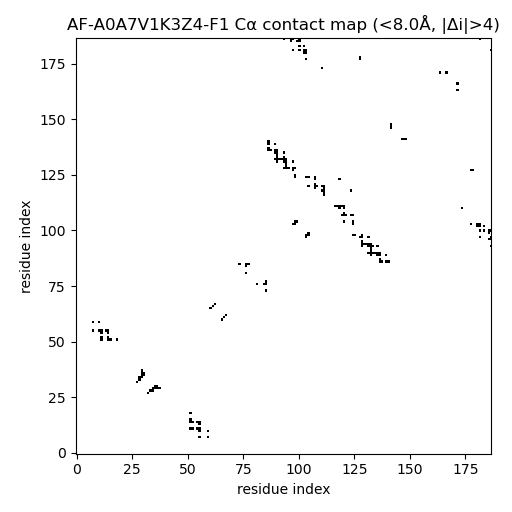11.384 1.00 92.12 86 LEU A N 1
ATOM 644 C CA . LEU A 1 86 ? -15.350 4.095 11.411 1.00 92.12 86 LEU A CA 1
ATOM 645 C C . LEU A 1 86 ? -15.050 3.297 10.132 1.00 92.12 86 LEU A C 1
ATOM 647 O O . LEU A 1 86 ? -13.989 3.470 9.539 1.00 92.12 86 LEU A O 1
ATOM 651 N N . LEU A 1 87 ? -15.989 2.464 9.674 1.00 94.56 87 LEU A N 1
ATOM 652 C CA . LEU A 1 87 ? -15.829 1.687 8.441 1.00 94.56 87 LEU A CA 1
ATOM 653 C C . LEU A 1 87 ? -15.786 2.580 7.200 1.00 94.56 87 LEU A C 1
ATOM 655 O O . LEU A 1 87 ? -14.968 2.349 6.316 1.00 94.56 87 LEU A O 1
ATOM 659 N N . THR A 1 88 ? -16.621 3.621 7.151 1.00 93.94 88 THR A N 1
ATOM 660 C CA . THR A 1 88 ? -16.609 4.598 6.051 1.00 93.94 88 THR A CA 1
ATOM 661 C C . THR A 1 88 ? -15.282 5.354 6.004 1.00 93.94 88 THR A C 1
ATOM 663 O O . THR A 1 88 ? -14.716 5.543 4.927 1.00 93.94 88 THR A O 1
ATOM 666 N N . PHE A 1 89 ? -14.751 5.751 7.163 1.00 92.12 89 PHE A N 1
ATOM 667 C CA . PHE A 1 89 ? -13.443 6.392 7.265 1.00 92.12 89 PHE A CA 1
ATOM 668 C C . PHE A 1 89 ? -12.323 5.458 6.789 1.00 92.12 89 PHE A C 1
ATOM 670 O O . PHE A 1 89 ? -11.546 5.839 5.918 1.00 92.12 89 PHE A O 1
ATOM 677 N N . ALA A 1 90 ? -12.295 4.216 7.280 1.00 93.31 90 ALA A N 1
ATOM 678 C CA . ALA A 1 90 ? -11.316 3.207 6.878 1.00 93.31 90 ALA A CA 1
ATOM 679 C C . ALA A 1 90 ? -11.351 2.929 5.365 1.00 93.31 90 ALA A C 1
ATOM 681 O O . ALA A 1 90 ? -10.309 2.919 4.713 1.00 93.31 90 ALA A O 1
ATOM 682 N N . PHE A 1 91 ? -12.553 2.776 4.800 1.00 96.00 91 PHE A N 1
ATOM 683 C CA . PHE A 1 91 ? -12.756 2.627 3.361 1.00 96.00 91 PHE A CA 1
ATOM 684 C C . PHE A 1 91 ? -12.201 3.825 2.588 1.00 96.00 91 PHE A C 1
ATOM 686 O O . PHE A 1 91 ? -11.463 3.648 1.625 1.00 96.00 91 PHE A O 1
ATOM 693 N N . THR A 1 92 ? -12.545 5.044 3.013 1.00 94.56 92 THR A N 1
ATOM 694 C CA . THR A 1 92 ? -12.170 6.272 2.300 1.00 94.56 92 THR A CA 1
ATOM 695 C C . THR A 1 92 ? -10.665 6.495 2.326 1.00 94.56 92 THR A C 1
ATOM 697 O O . THR A 1 92 ? -10.101 6.861 1.300 1.00 94.56 92 THR A O 1
ATOM 700 N N . ILE A 1 93 ? -10.008 6.243 3.463 1.00 91.88 93 ILE A N 1
ATOM 701 C CA . ILE A 1 93 ? -8.548 6.333 3.569 1.00 91.88 93 ILE A CA 1
ATOM 702 C C . ILE A 1 93 ? -7.888 5.305 2.649 1.00 91.88 93 ILE A C 1
ATOM 704 O O . ILE A 1 93 ? -7.083 5.697 1.813 1.00 91.88 93 ILE A O 1
ATOM 708 N N . GLY A 1 94 ? -8.290 4.032 2.729 1.00 93.12 94 GLY A N 1
ATOM 709 C CA . GLY A 1 94 ? -7.736 2.972 1.884 1.00 93.12 94 GLY A CA 1
ATOM 710 C C . GLY A 1 94 ? -7.950 3.198 0.387 1.00 93.12 94 GLY A C 1
ATOM 711 O O . GLY A 1 94 ? -7.057 2.970 -0.427 1.00 93.12 94 GLY A O 1
ATOM 712 N N . PHE A 1 95 ? -9.130 3.691 0.014 1.00 95.62 95 PHE A N 1
ATOM 713 C CA . PHE A 1 95 ? -9.430 4.085 -1.356 1.00 95.62 95 PHE A CA 1
ATOM 714 C C . PHE A 1 95 ? -8.540 5.253 -1.800 1.00 95.62 95 PHE A C 1
ATOM 716 O O . PHE A 1 95 ? -7.898 5.170 -2.844 1.00 95.62 95 PHE A O 1
ATOM 723 N N . ALA A 1 96 ? -8.473 6.332 -1.015 1.00 93.75 96 ALA A N 1
ATOM 724 C CA . ALA A 1 96 ? -7.748 7.544 -1.381 1.00 93.75 96 ALA A CA 1
ATOM 725 C C . ALA A 1 96 ? -6.240 7.305 -1.542 1.00 93.75 96 ALA A C 1
ATOM 727 O O . ALA A 1 96 ? -5.662 7.785 -2.520 1.00 93.75 96 ALA A O 1
ATOM 728 N N . THR A 1 97 ? -5.620 6.542 -0.636 1.00 92.44 97 THR A N 1
ATOM 729 C CA . THR A 1 97 ? -4.193 6.197 -0.731 1.00 92.44 97 THR A CA 1
ATOM 730 C C . THR A 1 97 ? -3.919 5.345 -1.964 1.00 92.44 97 THR A C 1
ATOM 732 O O . THR A 1 97 ? -3.041 5.682 -2.755 1.00 92.44 97 THR A O 1
ATOM 735 N N . THR A 1 98 ? -4.763 4.346 -2.233 1.00 94.06 98 THR A N 1
ATOM 736 C CA . THR A 1 98 ? -4.626 3.495 -3.424 1.00 94.06 98 THR A CA 1
ATOM 737 C C . THR A 1 98 ? -4.824 4.267 -4.732 1.00 94.06 98 THR A C 1
ATOM 739 O O . THR A 1 98 ? -4.127 4.022 -5.712 1.00 94.06 98 THR A O 1
ATOM 742 N N . VAL A 1 99 ? -5.751 5.231 -4.787 1.00 93.88 99 VAL A N 1
ATOM 743 C CA . VAL A 1 99 ? -5.914 6.09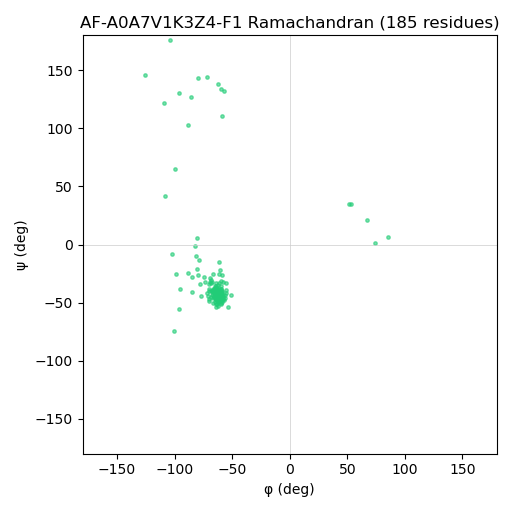8 -5.972 1.00 93.88 99 VAL A CA 1
ATOM 744 C C . VAL A 1 99 ? -4.678 6.969 -6.207 1.00 93.88 99 VAL A C 1
ATOM 746 O O . VAL A 1 99 ? -4.314 7.219 -7.363 1.00 93.88 99 VAL A O 1
ATOM 749 N N . ALA A 1 100 ? -4.061 7.442 -5.123 1.00 91.50 100 ALA A N 1
ATOM 750 C CA . ALA A 1 100 ? -2.865 8.273 -5.152 1.00 91.50 100 ALA A CA 1
ATOM 751 C C . ALA A 1 100 ? -1.572 7.475 -5.397 1.00 91.50 100 ALA A C 1
ATOM 753 O O . ALA A 1 100 ? -0.554 8.088 -5.713 1.00 91.50 100 ALA A O 1
ATOM 754 N N . GLU A 1 101 ? -1.614 6.144 -5.292 1.00 92.44 101 GLU A N 1
ATOM 755 C CA . GLU A 1 101 ? -0.459 5.253 -5.400 1.00 92.44 101 GLU A CA 1
ATOM 756 C C . GLU A 1 101 ? 0.261 5.390 -6.759 1.00 92.44 101 GLU A C 1
ATOM 758 O O . GLU A 1 101 ? -0.269 4.963 -7.798 1.00 92.44 101 GLU A O 1
ATOM 763 N N . PRO A 1 102 ? 1.490 5.945 -6.793 1.00 90.31 102 PRO A N 1
ATOM 764 C CA . PRO A 1 102 ? 2.217 6.162 -8.041 1.00 90.31 102 PRO A CA 1
ATOM 765 C C . PRO A 1 102 ? 2.533 4.866 -8.790 1.00 90.31 102 PRO A C 1
ATOM 767 O O . PRO A 1 102 ? 2.502 4.849 -10.026 1.00 90.31 102 PRO A O 1
ATOM 770 N N . ALA A 1 103 ? 2.810 3.774 -8.070 1.00 90.44 103 ALA A N 1
ATOM 771 C CA . ALA A 1 103 ? 3.112 2.486 -8.686 1.00 90.44 103 ALA A CA 1
ATOM 772 C C . ALA A 1 103 ? 1.896 1.930 -9.448 1.00 90.44 103 ALA A C 1
ATOM 774 O O . ALA A 1 103 ? 2.028 1.483 -10.592 1.00 90.44 103 ALA A O 1
ATOM 775 N N . LEU A 1 104 ? 0.698 2.051 -8.866 1.00 92.62 104 LEU A N 1
ATOM 776 C CA . LEU A 1 104 ? -0.553 1.626 -9.492 1.00 92.62 104 LEU A CA 1
ATOM 777 C C . LEU A 1 104 ? -0.885 2.477 -10.719 1.00 92.62 104 LEU A C 1
ATOM 779 O O . LEU A 1 104 ? -1.320 1.939 -11.739 1.00 92.62 104 LEU A O 1
ATOM 783 N N . ILE A 1 105 ? -0.637 3.789 -10.661 1.00 92.75 105 ILE A N 1
ATOM 784 C CA . ILE A 1 105 ? -0.786 4.686 -11.817 1.00 92.75 105 ILE A CA 1
ATOM 785 C C . ILE A 1 105 ? 0.135 4.238 -12.960 1.00 92.75 105 ILE A C 1
ATOM 787 O O . ILE A 1 105 ? -0.308 4.110 -14.103 1.00 92.75 105 ILE A O 1
ATOM 791 N N . ALA A 1 106 ? 1.407 3.962 -12.663 1.00 93.12 106 ALA A N 1
ATOM 792 C CA . ALA A 1 106 ? 2.381 3.543 -13.665 1.00 93.12 106 ALA A CA 1
ATOM 793 C C . ALA A 1 106 ? 2.006 2.202 -14.315 1.00 93.12 106 ALA A C 1
ATOM 795 O O . ALA A 1 106 ? 2.072 2.073 -15.540 1.00 93.12 106 ALA A O 1
ATOM 796 N N . ILE A 1 107 ? 1.586 1.217 -13.519 1.00 91.25 107 ILE A N 1
ATOM 797 C CA . ILE A 1 107 ? 1.202 -0.107 -14.024 1.00 91.25 107 ILE A CA 1
ATOM 798 C C . ILE A 1 107 ? -0.099 -0.045 -14.811 1.00 91.25 107 ILE A C 1
ATOM 800 O O . ILE A 1 107 ? -0.173 -0.639 -15.883 1.00 91.25 107 ILE A O 1
ATOM 804 N N . SER A 1 108 ? -1.076 0.741 -14.364 1.00 92.56 108 SER A N 1
ATOM 805 C CA . SER A 1 108 ? -2.334 0.902 -15.097 1.00 92.56 108 SER A CA 1
ATOM 806 C C . SER A 1 108 ? -2.118 1.537 -16.471 1.00 92.56 108 SER A C 1
ATOM 808 O O . SER A 1 108 ? -2.666 1.066 -17.466 1.00 92.56 108 SER A O 1
ATOM 810 N N . ASN A 1 109 ? -1.245 2.545 -16.559 1.00 93.94 109 ASN A N 1
ATOM 811 C CA . ASN A 1 109 ? -0.870 3.156 -17.835 1.00 93.94 109 ASN A CA 1
ATOM 812 C C . ASN A 1 109 ? -0.118 2.178 -18.750 1.00 93.94 109 ASN A C 1
ATOM 814 O O . ASN A 1 109 ? -0.375 2.135 -19.954 1.00 93.94 109 ASN A O 1
ATOM 818 N N . LYS A 1 110 ? 0.789 1.363 -18.195 1.00 91.94 110 LYS A N 1
ATOM 819 C CA . LYS A 1 110 ? 1.478 0.314 -18.963 1.00 91.94 110 LYS A CA 1
ATOM 820 C C . LYS A 1 110 ? 0.509 -0.756 -19.460 1.00 91.94 110 LYS A C 1
ATOM 822 O O . LYS A 1 110 ? 0.599 -1.145 -20.619 1.00 91.94 110 LYS A O 1
ATOM 827 N N . ALA A 1 111 ? -0.425 -1.195 -18.621 1.00 91.31 111 ALA A N 1
ATOM 828 C CA . ALA A 1 111 ? -1.443 -2.171 -18.990 1.00 91.31 111 ALA A CA 1
ATOM 829 C C . ALA A 1 111 ? -2.329 -1.648 -20.130 1.00 91.31 111 ALA A C 1
ATOM 831 O O . ALA A 1 111 ? -2.560 -2.365 -21.102 1.00 91.31 111 ALA A O 1
ATOM 832 N N . ALA A 1 112 ? -2.752 -0.382 -20.076 1.00 92.62 112 ALA A N 1
ATOM 833 C CA . ALA A 1 112 ? -3.521 0.240 -21.154 1.00 92.62 112 ALA A CA 1
ATOM 834 C C . ALA A 1 112 ? -2.743 0.311 -22.478 1.00 92.62 112 ALA A C 1
ATOM 836 O O . ALA A 1 112 ? -3.288 0.013 -23.542 1.00 92.62 112 ALA A O 1
ATOM 837 N N . LEU A 1 113 ? -1.449 0.640 -22.412 1.00 91.94 113 LEU A N 1
ATOM 838 C CA . LEU A 1 113 ? -0.581 0.731 -23.587 1.00 91.94 113 LEU A CA 1
ATOM 839 C C . LEU A 1 113 ? -0.324 -0.639 -24.231 1.00 91.94 113 LEU A C 1
ATOM 841 O O . LEU A 1 113 ? -0.408 -0.767 -25.450 1.00 91.94 113 LEU A O 1
ATOM 845 N N . ILE A 1 114 ? -0.032 -1.663 -23.425 1.00 90.25 114 ILE A N 1
ATOM 846 C CA . ILE A 1 114 ? 0.277 -3.021 -23.907 1.00 90.25 114 ILE A CA 1
ATOM 847 C C . ILE A 1 114 ? -0.986 -3.740 -24.396 1.00 90.25 114 ILE A C 1
ATOM 849 O O . ILE A 1 114 ? -0.925 -4.521 -25.340 1.00 90.25 114 ILE A O 1
ATOM 853 N N . SER A 1 115 ? -2.141 -3.458 -23.793 1.00 88.00 115 SER A N 1
ATOM 854 C CA . SER A 1 115 ? -3.422 -4.063 -24.178 1.00 88.00 115 SER A CA 1
ATOM 855 C C . SER A 1 115 ? -4.077 -3.414 -25.404 1.00 88.00 115 SER A C 1
ATOM 857 O O . SER A 1 115 ? -5.207 -3.764 -25.738 1.00 88.00 115 SER A O 1
ATOM 859 N N . HIS A 1 116 ? -3.409 -2.461 -26.068 1.00 85.62 116 HIS A N 1
ATOM 860 C CA . HIS A 1 116 ? -3.950 -1.707 -27.207 1.00 85.62 116 HIS A CA 1
ATOM 861 C C . HIS A 1 116 ? -5.330 -1.072 -26.931 1.00 85.62 116 HIS A C 1
ATOM 863 O O . HIS A 1 116 ? -6.171 -0.981 -27.823 1.00 85.62 116 HIS A O 1
ATOM 869 N N . GLY A 1 117 ? -5.567 -0.626 -25.692 1.00 79.19 117 GLY A N 1
ATOM 870 C CA . GLY A 1 117 ? -6.823 0.010 -25.280 1.00 79.19 117 GLY A CA 1
ATOM 871 C C . GLY A 1 117 ? -7.939 -0.946 -24.846 1.00 79.19 117 GLY A C 1
ATOM 872 O O . GLY A 1 117 ? -9.040 -0.478 -24.567 1.00 79.19 117 GLY A O 1
ATOM 873 N N . LEU A 1 118 ? -7.685 -2.258 -24.746 1.00 85.25 118 LEU A N 1
ATOM 874 C CA . LEU A 1 118 ? -8.645 -3.203 -24.154 1.00 85.25 118 LEU A CA 1
ATOM 875 C C . LEU A 1 118 ? -8.824 -2.980 -22.645 1.00 85.25 118 LEU A C 1
ATOM 877 O O . LEU A 1 118 ? -9.911 -3.203 -22.115 1.00 85.25 118 LEU A O 1
ATOM 881 N N . ILE A 1 119 ? -7.769 -2.538 -21.953 1.00 89.62 119 ILE A N 1
ATOM 882 C CA . ILE A 1 119 ? -7.802 -2.191 -20.530 1.00 89.62 119 ILE A CA 1
ATOM 883 C C . ILE A 1 119 ? -7.685 -0.677 -20.394 1.00 89.62 119 ILE A C 1
ATOM 885 O O . ILE A 1 119 ? -6.696 -0.080 -20.811 1.00 89.62 119 ILE A O 1
ATOM 889 N N . ASP A 1 120 ? -8.673 -0.055 -19.759 1.00 93.12 120 ASP A N 1
ATOM 890 C CA . ASP A 1 120 ? -8.613 1.364 -19.432 1.00 93.12 120 ASP A CA 1
ATOM 891 C C . ASP A 1 120 ? -7.879 1.590 -18.100 1.00 93.12 120 ASP A C 1
ATOM 893 O O . ASP A 1 120 ? -8.213 0.997 -17.068 1.00 93.12 120 ASP A O 1
ATOM 897 N N . ALA A 1 121 ? -6.869 2.466 -18.118 1.00 93.31 121 ALA A N 1
ATOM 898 C CA . ALA A 1 121 ? -6.020 2.735 -16.959 1.00 93.31 121 ALA A CA 1
ATOM 899 C C . ALA A 1 121 ? -6.791 3.359 -15.784 1.00 93.31 121 ALA A C 1
ATOM 901 O O . ALA A 1 121 ? -6.492 3.077 -14.621 1.00 93.31 121 ALA A O 1
ATOM 902 N N . PHE A 1 122 ? -7.780 4.209 -16.067 1.00 94.62 122 PHE A N 1
ATOM 903 C CA . PHE A 1 122 ? -8.582 4.849 -15.034 1.00 94.62 122 PHE A CA 1
ATOM 904 C C . PHE A 1 122 ? -9.488 3.824 -14.352 1.00 94.62 122 PHE A C 1
ATOM 906 O O . PHE A 1 122 ? -9.488 3.742 -13.122 1.00 94.62 122 PHE A O 1
ATOM 913 N N . TRP A 1 123 ? -10.205 3.010 -15.128 1.00 94.19 123 TRP A N 1
ATOM 914 C CA . TRP A 1 123 ? -11.116 1.997 -14.589 1.00 94.19 123 TRP A CA 1
ATOM 915 C C . TRP A 1 123 ? -10.391 0.888 -13.839 1.00 94.19 123 TRP A C 1
ATOM 917 O O . TRP A 1 123 ? -10.862 0.475 -12.777 1.00 94.19 123 TRP A O 1
ATOM 927 N N . LEU A 1 124 ? -9.226 0.455 -14.324 1.00 93.06 124 LEU A N 1
ATOM 928 C CA . LEU A 1 124 ? -8.382 -0.488 -13.596 1.00 93.06 124 LEU A CA 1
ATOM 929 C C . LEU A 1 124 ? -7.979 0.088 -12.234 1.00 93.06 124 LEU A C 1
ATOM 931 O O . LEU A 1 124 ? -8.217 -0.542 -11.205 1.00 93.06 124 LEU A O 1
ATOM 935 N N . ARG A 1 125 ? -7.456 1.321 -12.212 1.00 93.88 125 ARG A N 1
ATOM 936 C CA . ARG A 1 125 ? -7.052 1.991 -10.971 1.00 93.88 125 ARG A CA 1
ATOM 937 C C . ARG A 1 125 ? -8.218 2.155 -9.998 1.00 93.88 125 ARG A C 1
ATOM 939 O O . ARG A 1 125 ? -8.054 1.884 -8.813 1.00 93.88 125 ARG A O 1
ATOM 946 N N . MET A 1 126 ? -9.392 2.577 -10.474 1.00 96.56 126 MET A N 1
ATOM 947 C CA . MET A 1 126 ? -10.578 2.724 -9.621 1.00 96.56 126 MET A CA 1
ATOM 948 C C . MET A 1 126 ? -11.059 1.378 -9.077 1.00 96.56 126 MET A C 1
ATOM 950 O O . MET A 1 126 ? -11.417 1.295 -7.907 1.00 96.56 126 MET A O 1
ATOM 954 N N . THR A 1 127 ? -11.024 0.315 -9.883 1.00 95.00 127 THR A N 1
ATOM 955 C CA . THR A 1 127 ? -11.426 -1.035 -9.454 1.00 95.00 127 THR A CA 1
ATOM 956 C C . THR A 1 127 ? -10.508 -1.565 -8.357 1.00 95.00 127 THR A C 1
ATOM 958 O O . THR A 1 127 ? -10.986 -2.068 -7.336 1.00 95.00 127 THR A O 1
ATOM 961 N N . VAL A 1 128 ? -9.193 -1.405 -8.527 1.00 94.38 128 VAL A N 1
ATOM 962 C CA . VAL A 1 128 ? -8.204 -1.793 -7.512 1.00 94.38 128 VAL A CA 1
ATOM 963 C C . VAL A 1 128 ? -8.388 -0.955 -6.244 1.00 94.38 128 VAL A C 1
ATOM 965 O O . VAL A 1 128 ? -8.508 -1.522 -5.161 1.00 94.38 128 VAL A O 1
ATOM 968 N N . ALA A 1 129 ? -8.524 0.369 -6.361 1.00 95.19 129 ALA A N 1
ATOM 969 C CA . ALA A 1 129 ? -8.722 1.247 -5.207 1.00 95.19 129 ALA A CA 1
ATOM 970 C C . ALA A 1 129 ? -10.008 0.948 -4.426 1.00 95.19 129 ALA A C 1
ATOM 972 O O . ALA A 1 129 ? -9.990 0.923 -3.195 1.00 95.19 129 ALA A O 1
ATOM 973 N N . LEU A 1 130 ? -11.121 0.678 -5.117 1.00 96.94 130 LEU A N 1
ATOM 974 C CA . LEU A 1 130 ? -12.367 0.247 -4.478 1.00 96.94 130 LEU A CA 1
ATOM 975 C C . LEU A 1 130 ? -12.163 -1.062 -3.714 1.00 96.94 130 LEU A C 1
ATOM 977 O O . LEU A 1 130 ? -12.575 -1.172 -2.560 1.00 96.94 130 LEU A O 1
ATOM 981 N N . SER A 1 131 ? -11.496 -2.033 -4.338 1.00 94.06 131 SER A N 1
ATOM 982 C CA . SER A 1 131 ? -11.224 -3.338 -3.732 1.00 94.06 131 SER A CA 1
ATOM 983 C C . SER A 1 131 ? -10.373 -3.211 -2.466 1.00 94.06 131 SER A C 1
ATOM 985 O O . SER A 1 131 ? -10.714 -3.801 -1.440 1.00 94.06 131 SER A O 1
ATOM 987 N N . VAL A 1 132 ? -9.316 -2.392 -2.499 1.00 94.88 132 VAL A N 1
ATOM 988 C CA . VAL A 1 132 ? -8.454 -2.125 -1.336 1.00 94.88 132 VAL A CA 1
ATOM 989 C C . VAL A 1 132 ? -9.223 -1.407 -0.226 1.00 94.88 132 VAL A C 1
ATOM 991 O O . VAL A 1 132 ? -9.162 -1.831 0.929 1.00 94.88 132 VAL A O 1
ATOM 994 N N . GLY A 1 133 ? -10.023 -0.389 -0.560 1.00 95.62 133 GLY A N 1
ATOM 995 C CA . GLY A 1 133 ? -10.889 0.290 0.407 1.00 95.62 133 GLY A CA 1
ATOM 996 C C . GLY A 1 133 ? -11.842 -0.678 1.119 1.00 95.62 133 GLY A C 1
ATOM 997 O O . GLY A 1 133 ? -11.951 -0.659 2.348 1.00 95.62 133 GLY A O 1
ATOM 998 N N . PHE A 1 134 ? -12.495 -1.580 0.375 1.00 96.38 134 PHE A N 1
ATOM 999 C CA . PHE A 1 134 ? -13.358 -2.613 0.961 1.00 96.38 134 PHE A CA 1
ATOM 1000 C C . PHE A 1 134 ? -12.579 -3.611 1.822 1.00 96.38 134 PHE A C 1
ATOM 1002 O O . PHE A 1 134 ? -13.044 -3.963 2.907 1.00 96.38 134 PHE A O 1
ATOM 1009 N N . ALA A 1 135 ? -11.397 -4.046 1.382 1.00 94.00 135 ALA A N 1
ATOM 1010 C CA . ALA A 1 135 ? -10.554 -4.965 2.141 1.00 94.00 135 ALA A CA 1
ATOM 1011 C C . ALA A 1 135 ? -10.100 -4.357 3.479 1.00 94.00 135 ALA A C 1
ATOM 1013 O O . ALA A 1 135 ? -10.147 -5.031 4.509 1.00 94.00 135 ALA A O 1
ATOM 1014 N N . ILE A 1 136 ? -9.735 -3.071 3.491 1.00 94.31 136 ILE A N 1
ATOM 1015 C CA . ILE A 1 136 ? -9.356 -2.343 4.709 1.00 94.31 136 ILE A CA 1
ATOM 1016 C C . ILE A 1 136 ? -10.555 -2.194 5.648 1.00 94.31 136 ILE A C 1
ATOM 1018 O O . ILE A 1 136 ? -10.442 -2.507 6.834 1.00 94.31 136 ILE A O 1
ATOM 1022 N N . ALA A 1 137 ? -11.726 -1.803 5.136 1.00 95.50 137 ALA A N 1
ATOM 1023 C CA . ALA A 1 137 ? -12.943 -1.730 5.943 1.00 95.50 137 ALA A CA 1
ATOM 1024 C C . ALA A 1 137 ? -13.311 -3.100 6.545 1.00 95.50 137 ALA A C 1
ATOM 1026 O O . ALA A 1 137 ? -13.624 -3.196 7.733 1.00 95.50 137 ALA A O 1
ATOM 1027 N N . LEU A 1 138 ? -13.199 -4.180 5.766 1.00 95.81 138 LEU A N 1
ATOM 1028 C CA . LEU A 1 138 ? -13.397 -5.548 6.247 1.00 95.81 138 LEU A CA 1
ATOM 1029 C C . LEU A 1 138 ? -12.367 -5.933 7.320 1.00 95.81 138 LEU A C 1
ATOM 1031 O O . LEU A 1 138 ? -12.723 -6.579 8.305 1.00 95.81 138 LEU A O 1
ATOM 1035 N N . GLY A 1 139 ? -11.111 -5.510 7.164 1.00 94.69 139 GLY A N 1
ATOM 1036 C CA . GLY A 1 139 ? -10.049 -5.688 8.153 1.00 94.69 139 GLY A CA 1
ATOM 1037 C C . GLY A 1 139 ? -10.357 -4.994 9.481 1.00 94.69 139 GLY A C 1
ATOM 1038 O O . GLY A 1 139 ? -10.219 -5.606 10.542 1.00 94.69 139 GLY A O 1
ATOM 1039 N N . VAL A 1 140 ? -10.854 -3.756 9.435 1.00 93.94 140 VAL A N 1
ATOM 1040 C CA . VAL A 1 140 ? -11.300 -3.016 10.627 1.00 93.94 140 VAL A CA 1
ATOM 1041 C C . VAL A 1 140 ? -12.501 -3.698 11.277 1.00 93.94 140 VAL A C 1
ATOM 1043 O O . VAL A 1 140 ? -12.492 -3.921 12.487 1.00 93.94 140 VAL A O 1
ATOM 1046 N N . LEU A 1 141 ? -13.497 -4.117 10.491 1.00 94.12 141 LEU A N 1
ATOM 1047 C CA . LEU A 1 141 ? -14.643 -4.875 10.999 1.00 94.12 141 LEU A CA 1
ATOM 1048 C C . LEU A 1 141 ? -14.196 -6.173 11.686 1.00 94.12 141 LEU A C 1
ATOM 1050 O O . LEU A 1 141 ? -14.669 -6.500 12.771 1.00 94.12 141 LEU A O 1
ATOM 1054 N N . ARG A 1 142 ? -13.243 -6.894 11.088 1.00 94.88 142 ARG A N 1
ATOM 1055 C CA . ARG A 1 142 ? -12.648 -8.107 11.660 1.00 94.88 142 ARG A CA 1
ATOM 1056 C C . ARG A 1 142 ? -11.986 -7.828 13.008 1.00 94.88 142 ARG A C 1
ATOM 1058 O O . ARG A 1 142 ? -12.133 -8.639 13.919 1.00 94.88 142 ARG A O 1
ATOM 1065 N N . ILE A 1 143 ? -11.248 -6.722 13.136 1.00 93.31 143 ILE A N 1
ATOM 1066 C CA . ILE A 1 143 ? -10.595 -6.326 14.394 1.00 93.31 143 ILE A CA 1
ATOM 1067 C C . ILE A 1 143 ? -11.648 -6.025 15.465 1.00 93.31 143 ILE A C 1
ATOM 1069 O O . ILE A 1 143 ? -11.517 -6.513 16.583 1.00 93.31 143 ILE A O 1
ATOM 1073 N N . LEU A 1 144 ? -12.715 -5.301 15.113 1.00 91.44 144 LEU A N 1
ATOM 1074 C CA . LEU A 1 144 ? -13.811 -4.989 16.035 1.00 91.44 144 LEU A CA 1
ATOM 1075 C C . LEU A 1 144 ? -14.543 -6.236 16.542 1.00 91.44 144 LEU A C 1
ATOM 1077 O O . LEU A 1 144 ? -14.881 -6.312 17.719 1.00 91.44 144 LEU A O 1
ATOM 1081 N N . LEU A 1 145 ? -14.795 -7.204 15.659 1.00 92.25 145 LEU A N 1
ATOM 1082 C CA . LEU A 1 145 ? -15.507 -8.437 16.004 1.00 92.25 145 LEU A CA 1
ATOM 1083 C C . LEU A 1 145 ? -14.605 -9.494 16.665 1.00 92.25 145 LEU A C 1
ATOM 1085 O O . LEU A 1 145 ? -15.101 -10.509 17.146 1.00 92.25 145 LEU A O 1
ATOM 1089 N N . GLY A 1 146 ? -13.282 -9.294 16.671 1.00 93.69 146 GLY A N 1
ATOM 1090 C CA . GLY A 1 146 ? -12.325 -10.248 17.239 1.00 93.69 146 GLY A CA 1
ATOM 1091 C C . GLY A 1 146 ? -12.238 -11.574 16.475 1.00 93.69 146 GLY A C 1
ATOM 1092 O O . GLY A 1 146 ? -11.805 -12.585 17.027 1.00 93.69 146 GLY A O 1
ATOM 1093 N N . HIS A 1 147 ? -12.659 -11.602 15.209 1.00 95.88 147 HIS A N 1
ATOM 1094 C CA . HIS A 1 147 ? -12.679 -12.835 14.430 1.00 95.88 147 HIS A CA 1
ATOM 1095 C C . HIS A 1 147 ? -11.257 -13.297 14.048 1.00 95.88 147 HIS A C 1
ATOM 1097 O O . HIS A 1 147 ? -10.406 -12.468 13.702 1.00 95.88 147 HIS A O 1
ATOM 1103 N N . PRO A 1 148 ? -10.990 -14.618 14.016 1.00 95.31 148 PRO A N 1
ATOM 1104 C CA . PRO A 1 148 ? -9.719 -15.143 13.528 1.00 95.31 148 PRO A CA 1
ATOM 1105 C C . PRO A 1 148 ? -9.454 -14.749 12.070 1.00 95.31 148 PRO A C 1
ATOM 1107 O O . PRO A 1 148 ? -10.313 -14.918 11.203 1.00 95.31 148 PRO A O 1
ATOM 1110 N N . ILE A 1 149 ? -8.231 -14.286 11.776 1.00 94.69 149 ILE A N 1
ATOM 1111 C CA . ILE A 1 149 ? -7.832 -13.869 10.419 1.00 94.69 149 ILE A CA 1
ATOM 1112 C C . ILE A 1 149 ? -7.954 -15.003 9.394 1.00 94.69 149 ILE A C 1
ATOM 1114 O O . ILE A 1 149 ? -8.269 -14.753 8.232 1.00 94.69 149 ILE A O 1
ATOM 1118 N N . ALA A 1 150 ? -7.749 -16.248 9.835 1.00 95.69 150 ALA A N 1
ATOM 1119 C CA . ALA A 1 150 ? -7.734 -17.424 8.975 1.00 95.69 150 ALA A CA 1
ATOM 1120 C C . ALA A 1 150 ? -9.019 -17.558 8.144 1.00 95.69 150 ALA A C 1
ATOM 1122 O O . ALA A 1 150 ? -8.933 -17.855 6.958 1.00 95.69 150 ALA A O 1
ATOM 1123 N N . TYR A 1 151 ? -10.193 -17.261 8.713 1.00 94.00 151 TYR A N 1
ATOM 1124 C CA . TYR A 1 151 ? -11.460 -17.362 7.982 1.00 94.00 151 TYR A CA 1
ATOM 1125 C C . TYR A 1 151 ? -11.546 -16.391 6.800 1.00 94.00 151 TYR A C 1
ATOM 1127 O O . TYR A 1 151 ? -12.035 -16.761 5.734 1.00 94.00 151 TYR A O 1
ATOM 1135 N N . TYR A 1 152 ? -11.029 -15.173 6.956 1.00 94.00 152 TYR A N 1
ATOM 1136 C CA . TYR A 1 152 ? -11.030 -14.150 5.907 1.00 94.00 152 TYR A CA 1
ATOM 1137 C C . TYR A 1 152 ? -10.034 -14.491 4.801 1.00 94.00 152 TYR A C 1
ATOM 1139 O O . TYR A 1 152 ? -10.348 -14.367 3.623 1.00 94.00 152 TYR A O 1
ATOM 1147 N N . ILE A 1 153 ? -8.851 -14.976 5.182 1.00 93.56 153 ILE A N 1
ATOM 1148 C CA . ILE A 1 153 ? -7.822 -15.384 4.224 1.00 93.56 153 ILE A CA 1
ATOM 1149 C C . ILE A 1 153 ? -8.278 -16.607 3.431 1.00 93.56 153 ILE A C 1
ATOM 1151 O O . ILE A 1 153 ? -8.248 -16.578 2.207 1.00 93.56 153 ILE A O 1
ATOM 1155 N N . ILE A 1 154 ? -8.753 -17.658 4.103 1.00 96.00 154 ILE A N 1
ATOM 1156 C CA . ILE A 1 154 ? -9.193 -18.892 3.439 1.00 96.00 154 ILE A CA 1
ATOM 1157 C C . ILE A 1 154 ? -10.366 -18.607 2.497 1.00 96.00 154 ILE A C 1
ATOM 1159 O O . ILE A 1 154 ? -10.331 -19.029 1.344 1.00 96.00 154 ILE A O 1
ATOM 1163 N N . SER A 1 155 ? -11.379 -17.860 2.949 1.00 95.44 155 SER A N 1
ATOM 1164 C CA . SER A 1 155 ? -12.517 -17.497 2.091 1.00 95.44 155 SER A CA 1
ATOM 1165 C C . SER A 1 155 ? -12.101 -16.627 0.905 1.00 95.44 155 SER A C 1
ATOM 1167 O O . SER A 1 155 ? -12.532 -16.896 -0.214 1.00 95.44 155 SER A O 1
ATOM 1169 N N . GLY A 1 156 ? -11.215 -15.648 1.117 1.00 93.38 156 GLY A N 1
ATOM 1170 C CA . GLY A 1 156 ? -10.652 -14.823 0.049 1.00 93.38 156 GLY A CA 1
ATOM 1171 C C . GLY A 1 156 ? -9.886 -15.645 -0.988 1.00 93.38 156 GLY A C 1
ATOM 1172 O O . GLY A 1 156 ? -10.109 -15.477 -2.183 1.00 93.38 156 GLY A O 1
ATOM 1173 N N . TYR A 1 157 ? -9.047 -16.590 -0.554 1.00 94.38 157 TYR A N 1
ATOM 1174 C CA . TYR A 1 157 ? -8.323 -17.486 -1.460 1.00 94.38 157 TYR A CA 1
ATOM 1175 C C . TYR A 1 157 ? -9.262 -18.383 -2.264 1.00 94.38 157 TYR A C 1
ATOM 1177 O O . TYR A 1 157 ? -9.092 -18.497 -3.475 1.00 94.38 157 TYR A O 1
ATOM 1185 N N . ILE A 1 158 ? -10.265 -18.991 -1.621 1.00 96.69 158 ILE A N 1
ATOM 1186 C CA . ILE A 1 158 ? -11.267 -19.812 -2.316 1.00 96.69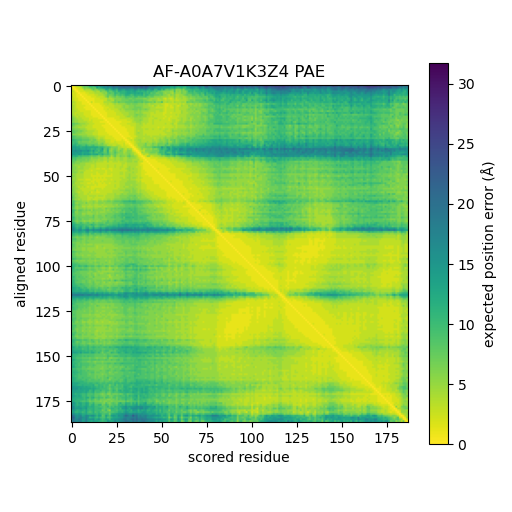 158 ILE A CA 1
ATOM 1187 C C . ILE A 1 158 ? -11.990 -18.973 -3.374 1.00 96.69 158 ILE A C 1
ATOM 1189 O O . ILE A 1 158 ? -12.113 -19.406 -4.517 1.00 96.69 158 ILE A O 1
ATOM 1193 N N . LEU A 1 159 ? -12.423 -17.762 -3.014 1.00 95.00 159 LEU A N 1
ATOM 1194 C CA . LEU A 1 159 ? -13.100 -16.846 -3.927 1.00 95.00 159 LEU A CA 1
ATOM 1195 C C . LEU A 1 159 ? -12.215 -16.495 -5.130 1.00 95.00 159 LEU A C 1
ATOM 1197 O O . LEU A 1 159 ? -12.657 -16.632 -6.267 1.00 95.00 159 LEU A O 1
ATOM 1201 N N . VAL A 1 160 ? -10.970 -16.079 -4.888 1.00 93.88 160 VAL A N 1
ATOM 1202 C CA . VAL A 1 160 ? -10.027 -15.703 -5.949 1.00 93.88 160 VAL A CA 1
ATOM 1203 C C . VAL A 1 160 ? -9.744 -16.891 -6.866 1.00 93.88 160 VAL A C 1
ATOM 1205 O O . VAL A 1 160 ? -9.821 -16.738 -8.077 1.00 93.88 160 VAL A O 1
ATOM 1208 N N . VAL A 1 161 ? -9.498 -18.086 -6.321 1.00 95.19 161 VAL A N 1
ATOM 1209 C CA . VAL A 1 161 ? -9.275 -19.301 -7.125 1.00 95.19 161 VAL A CA 1
ATOM 1210 C C . VAL A 1 161 ? -10.480 -19.608 -8.013 1.00 95.19 161 VAL A C 1
ATOM 1212 O O . VAL A 1 161 ? -10.298 -19.884 -9.196 1.00 95.19 161 VAL A O 1
ATOM 1215 N N . ILE A 1 162 ? -11.703 -19.518 -7.479 1.00 96.56 162 ILE A N 1
ATOM 1216 C CA . ILE A 1 162 ? -12.928 -19.724 -8.263 1.00 96.56 162 ILE A CA 1
ATOM 1217 C C . ILE A 1 162 ? -13.029 -18.689 -9.385 1.00 96.56 162 ILE A C 1
ATOM 1219 O O . ILE A 1 162 ? -13.254 -19.068 -10.530 1.00 96.56 162 ILE A O 1
ATOM 1223 N N . ILE A 1 163 ? -12.831 -17.402 -9.083 1.00 94.50 163 ILE A N 1
ATOM 1224 C CA . ILE A 1 163 ? -12.913 -16.318 -10.074 1.00 94.50 163 ILE A CA 1
ATOM 1225 C C . ILE A 1 163 ? -11.857 -16.495 -11.171 1.00 94.50 163 ILE A C 1
ATOM 1227 O O . ILE A 1 163 ? -12.171 -16.304 -12.343 1.00 94.50 163 ILE A O 1
ATOM 1231 N N . THR A 1 164 ? -10.640 -16.916 -10.822 1.00 95.25 164 THR A N 1
ATOM 1232 C CA . THR A 1 164 ? -9.544 -17.134 -11.775 1.00 95.25 164 THR A CA 1
ATOM 1233 C C . THR A 1 164 ? -9.904 -18.152 -12.861 1.00 95.25 164 THR A C 1
ATOM 1235 O O . THR A 1 164 ? -9.489 -17.969 -14.001 1.00 95.25 164 THR A O 1
ATOM 1238 N N . PHE A 1 165 ? -10.728 -19.170 -12.576 1.00 94.62 165 PHE A N 1
ATOM 1239 C CA . PHE A 1 165 ? -11.190 -20.119 -13.606 1.00 94.62 165 PHE A CA 1
ATOM 1240 C C . PHE A 1 165 ? -12.100 -19.489 -14.669 1.00 94.62 165 PHE A C 1
ATOM 1242 O O . PHE A 1 165 ? -12.184 -20.009 -15.780 1.00 94.62 165 PHE A O 1
ATOM 1249 N N . PHE A 1 166 ? -12.785 -18.394 -14.338 1.00 94.94 166 PHE A N 1
ATOM 1250 C CA . PHE A 1 166 ? -13.683 -17.678 -15.248 1.00 94.94 166 PHE A CA 1
ATOM 1251 C C . PHE A 1 166 ? -13.054 -16.402 -15.824 1.00 94.94 166 PHE A C 1
ATOM 1253 O O . PHE A 1 166 ? -13.645 -15.771 -16.700 1.00 94.94 166 PHE A O 1
ATOM 1260 N N . ALA A 1 167 ? -11.884 -15.998 -15.326 1.00 92.62 167 ALA A N 1
ATOM 1261 C CA . ALA A 1 167 ? -11.230 -14.761 -15.719 1.00 92.62 167 ALA A CA 1
ATOM 1262 C C . ALA A 1 167 ? -10.480 -14.908 -17.061 1.00 92.62 167 ALA A C 1
ATOM 1264 O O . ALA A 1 167 ? -9.862 -15.944 -17.312 1.00 92.62 167 ALA A O 1
ATOM 1265 N N . PRO A 1 168 ? -10.470 -13.866 -17.913 1.00 90.12 168 PRO A N 1
ATOM 1266 C CA . PRO A 1 168 ? -9.627 -13.828 -19.107 1.00 90.12 168 PRO A CA 1
ATOM 1267 C C . PRO A 1 168 ? -8.137 -13.876 -18.747 1.00 90.12 168 PRO A C 1
ATOM 1269 O O . PRO A 1 168 ? -7.694 -13.188 -17.820 1.00 90.12 168 PRO A O 1
ATOM 1272 N N . VAL A 1 169 ? -7.351 -14.653 -19.499 1.00 87.38 169 VAL A N 1
ATOM 1273 C CA . VAL A 1 169 ? -5.918 -14.891 -19.232 1.00 87.38 169 VAL A CA 1
ATOM 1274 C C . VAL A 1 169 ? -5.084 -13.610 -19.218 1.00 87.38 169 VAL A C 1
ATOM 1276 O O . VAL A 1 169 ? -4.077 -13.529 -18.519 1.00 87.38 169 VAL A O 1
ATOM 1279 N N . GLU A 1 170 ? -5.537 -12.589 -19.937 1.00 84.38 170 GLU A N 1
ATOM 1280 C CA . GLU A 1 170 ? -4.890 -11.290 -20.075 1.00 84.38 170 GLU A CA 1
ATOM 1281 C C . GLU A 1 170 ? -4.939 -10.472 -18.775 1.00 84.38 170 GLU A C 1
ATOM 1283 O O . GLU A 1 170 ? -4.042 -9.670 -18.520 1.00 84.38 170 GLU A O 1
ATOM 1288 N N . ILE A 1 171 ? -5.966 -10.672 -17.939 1.00 86.75 171 ILE A N 1
ATOM 1289 C CA . ILE A 1 171 ? -6.189 -9.886 -16.713 1.00 86.75 171 ILE A CA 1
ATOM 1290 C C . ILE A 1 171 ? -5.681 -10.623 -15.472 1.00 86.75 171 ILE A C 1
ATOM 1292 O O . ILE A 1 171 ? -5.317 -9.972 -14.497 1.00 86.75 171 ILE A O 1
ATOM 1296 N N . ILE A 1 172 ? -5.599 -11.959 -15.496 1.00 91.12 172 ILE A N 1
ATOM 1297 C CA . ILE A 1 172 ? -5.200 -12.764 -14.328 1.00 91.12 172 ILE A CA 1
ATOM 1298 C C . ILE A 1 172 ? -3.860 -12.283 -13.756 1.00 91.12 172 ILE A C 1
ATOM 1300 O O . ILE A 1 172 ? -3.788 -11.942 -12.578 1.00 91.12 172 ILE A O 1
ATOM 1304 N N . GLY A 1 173 ? -2.812 -12.197 -14.583 1.00 88.75 173 GLY A N 1
ATOM 1305 C CA . GLY A 1 173 ? -1.488 -11.764 -14.119 1.00 88.75 173 GLY A CA 1
ATOM 1306 C C . GLY A 1 173 ? -1.511 -10.357 -13.518 1.00 88.75 173 GLY A C 1
ATOM 1307 O O . GLY A 1 173 ? -0.957 -10.128 -12.445 1.00 88.75 173 GLY A O 1
ATOM 1308 N N . LEU A 1 174 ? -2.234 -9.441 -14.166 1.00 88.75 174 LEU A N 1
ATOM 1309 C CA . LEU A 1 174 ? -2.402 -8.070 -13.695 1.00 88.75 174 LEU A CA 1
ATOM 1310 C C . LEU A 1 174 ? -3.150 -8.014 -12.357 1.00 88.75 174 LEU A C 1
ATOM 1312 O O . LEU A 1 174 ? -2.761 -7.252 -11.478 1.00 88.75 174 LEU A O 1
ATOM 1316 N N . ALA A 1 175 ? -4.193 -8.824 -12.175 1.00 89.25 175 ALA A N 1
ATOM 1317 C CA . ALA A 1 175 ? -4.985 -8.868 -10.950 1.00 89.25 175 ALA A CA 1
ATOM 1318 C C . ALA A 1 175 ? -4.178 -9.394 -9.753 1.00 89.25 175 ALA A C 1
ATOM 1320 O O . ALA A 1 175 ? -4.259 -8.818 -8.668 1.00 89.25 175 ALA A O 1
ATOM 1321 N N . TYR A 1 176 ? -3.373 -10.445 -9.947 1.00 90.31 176 TYR A N 1
ATOM 1322 C CA . TYR A 1 176 ? -2.516 -10.983 -8.884 1.00 90.31 176 TYR A CA 1
ATOM 1323 C C . TYR A 1 176 ? -1.354 -10.044 -8.525 1.00 90.31 176 TYR A C 1
ATOM 1325 O O . TYR A 1 176 ? -0.998 -9.961 -7.351 1.00 90.31 176 TYR A O 1
ATOM 1333 N N . ASP A 1 177 ? -0.794 -9.312 -9.492 1.00 88.69 177 ASP A N 1
ATOM 1334 C CA . ASP A 1 177 ? 0.299 -8.360 -9.241 1.00 88.69 177 ASP A CA 1
ATOM 1335 C C . ASP A 1 177 ? -0.204 -7.044 -8.621 1.00 88.69 177 ASP A C 1
ATOM 1337 O O . ASP A 1 177 ? 0.433 -6.475 -7.735 1.00 88.69 177 ASP A O 1
ATOM 1341 N N . SER A 1 178 ? -1.409 -6.597 -8.998 1.00 87.56 178 SER A N 1
ATOM 1342 C CA . SER A 1 178 ? -1.989 -5.327 -8.530 1.00 87.56 178 SER A CA 1
ATOM 1343 C C . SER A 1 178 ? -2.051 -5.209 -7.005 1.00 87.56 178 SER A C 1
ATOM 1345 O O . SER A 1 178 ? -1.877 -4.114 -6.483 1.00 87.56 178 SER A O 1
ATOM 1347 N N . GLY A 1 179 ? -2.248 -6.316 -6.280 1.00 82.44 179 GLY A N 1
ATOM 1348 C CA . GLY A 1 179 ? -2.239 -6.302 -4.814 1.00 82.44 179 GLY A CA 1
ATOM 1349 C C . GLY A 1 179 ? -0.870 -5.963 -4.210 1.00 82.44 179 GLY A C 1
ATOM 1350 O O . GLY A 1 179 ? -0.803 -5.225 -3.231 1.00 82.44 179 GLY A O 1
ATOM 1351 N N . GLY A 1 180 ? 0.226 -6.456 -4.798 1.00 81.44 180 GLY A N 1
ATOM 1352 C CA . GLY A 1 180 ? 1.588 -6.137 -4.346 1.00 81.44 180 GLY A CA 1
ATOM 1353 C C . GLY A 1 1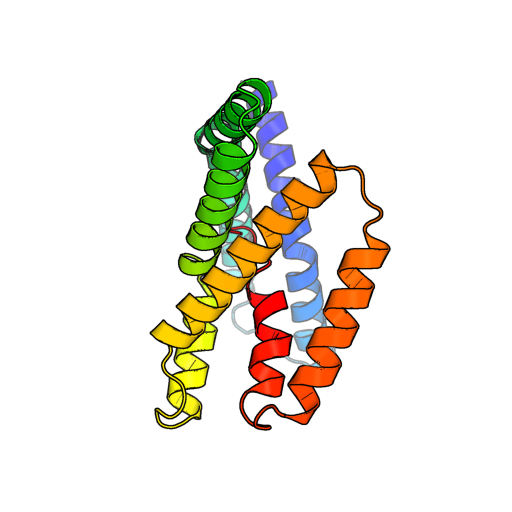80 ? 2.021 -4.720 -4.727 1.00 81.44 180 GLY A C 1
ATOM 1354 O O . GLY A 1 180 ? 2.790 -4.073 -4.023 1.00 81.44 180 GLY A O 1
ATOM 1355 N N . VAL A 1 181 ? 1.472 -4.198 -5.819 1.00 83.62 181 VAL A N 1
ATOM 1356 C CA . VAL A 1 181 ? 1.732 -2.834 -6.298 1.00 83.62 181 VAL A CA 1
ATOM 1357 C C . VAL A 1 181 ? 1.138 -1.784 -5.362 1.00 83.62 181 VAL A C 1
ATOM 1359 O O . VAL A 1 181 ? 1.687 -0.692 -5.234 1.00 83.62 181 VAL A O 1
ATOM 1362 N N . THR A 1 182 ? 0.034 -2.110 -4.689 1.00 85.56 182 THR A N 1
ATOM 1363 C CA . THR A 1 182 ? -0.631 -1.206 -3.746 1.00 85.56 182 THR A CA 1
ATOM 1364 C C . THR A 1 182 ? -0.014 -1.188 -2.352 1.00 85.56 182 THR A C 1
ATOM 1366 O O . THR A 1 182 ? -0.495 -0.448 -1.511 1.00 85.56 182 THR A O 1
ATOM 1369 N N . THR A 1 183 ? 1.031 -1.970 -2.063 1.00 81.69 183 THR A N 1
ATOM 1370 C CA . THR A 1 183 ? 1.682 -1.981 -0.738 1.00 81.69 183 THR A CA 1
ATOM 1371 C C . THR A 1 183 ? 2.955 -1.131 -0.735 1.00 81.69 183 THR A C 1
ATOM 1373 O O . THR A 1 183 ? 4.061 -1.663 -0.611 1.00 81.69 183 THR A O 1
ATOM 1376 N N . SER A 1 184 ? 2.817 0.184 -0.927 1.00 69.75 184 SER A N 1
ATOM 1377 C CA . SER A 1 184 ? 3.939 1.136 -0.901 1.00 69.75 184 SER A CA 1
ATOM 1378 C C . SER A 1 184 ? 3.972 1.953 0.397 1.00 69.75 184 SER A C 1
ATOM 1380 O O . SER A 1 184 ? 3.078 1.857 1.225 1.00 69.75 184 SER A O 1
ATOM 1382 N N . THR A 1 185 ? 4.987 2.801 0.581 1.00 61.72 185 THR A N 1
ATOM 1383 C CA . THR A 1 185 ? 5.067 3.727 1.727 1.00 61.72 185 THR A CA 1
ATOM 1384 C C . THR A 1 185 ? 3.922 4.744 1.792 1.00 61.72 185 THR A C 1
ATOM 1386 O O . THR A 1 185 ? 3.753 5.393 2.823 1.00 61.72 185 THR A O 1
ATOM 1389 N N . VAL A 1 186 ? 3.166 4.918 0.705 1.00 63.03 186 VAL A N 1
ATOM 1390 C CA . VAL A 1 186 ? 2.031 5.847 0.616 1.00 63.03 186 VAL A CA 1
ATOM 1391 C C . VAL A 1 186 ? 0.710 5.199 1.065 1.00 63.03 186 VAL A C 1
ATOM 1393 O O . VAL A 1 186 ? -0.187 5.932 1.486 1.00 63.03 186 VAL A O 1
ATOM 1396 N N . THR A 1 187 ? 0.586 3.866 0.992 1.00 60.47 187 THR A N 1
ATOM 1397 C CA . THR A 1 187 ? -0.671 3.111 1.183 1.00 60.47 187 THR A CA 1
ATOM 1398 C C . THR A 1 187 ? -0.627 2.220 2.416 1.00 60.47 187 THR A C 1
ATOM 1400 O O . THR A 1 187 ? -1.602 2.288 3.199 1.00 60.47 187 THR A O 1
#

Secondary structure (DSSP, 8-state):
-HHHHHHHHHHHHHHHHHHHHHHHHHHHIIIIII----TTHHHHHHHHHHHHHHHHHHHHHHHHTHHHHHHHHHHHHHHH--HHHHHHHHHHHHHHHHHH-HHHHHHHHHHHHHTTTSS-HHHHHHHHHHHHHHHHHHHHHHHHHT--HHHHHHHHHHHHHHHHHHS-HHHHHHHHHHHHHT-STT-

Radius of gyration: 21.05 Å; Cα contacts (8 Å, |Δi|>4): 112; chains: 1; bounding box: 52×41×48 Å

pLDDT: mean 89.61, std 6.05, range [60.47, 96.94]

Sequence (187 aa):
MKESLKIFAGDLKNSFKDLLPIIIVVALFQGLIIQAVPENLASIVIGLTIVAVGLALFIRGLELGIFPIGEGLAVDFAKKGSVFWLLTFAFTIGFATTVAEPALIAISNKAALISHGLIDAFWLRMTVALSVGFAIALGVLRILLGHPIAYYIISGYILVVIITFFAPVEIIGLAYDSGGVTTSTVT

Solvent-accessible surface area (backbone atoms only — not comparable to full-atom values): 10058 Å² total; per-residue (Å²): 109,74,64,60,53,52,52,51,54,48,41,35,52,49,31,45,57,70,47,42,62,58,54,51,54,52,50,48,42,30,60,73,71,68,63,49,79,69,94,56,53,68,61,50,55,52,49,52,50,53,50,23,50,51,48,22,53,50,54,52,49,38,61,75,56,53,46,60,55,53,52,50,52,53,52,52,38,60,70,68,67,44,63,69,61,38,36,52,50,40,21,50,52,37,23,52,30,38,65,66,31,64,58,42,54,53,49,23,49,49,46,16,63,75,48,75,63,77,40,53,34,66,60,51,40,51,52,52,11,51,51,45,5,51,52,42,20,51,50,51,52,35,60,75,70,67,55,68,64,64,62,59,52,52,52,50,50,54,50,51,57,57,48,56,77,75,49,60,79,84,49,50,65,55,60,67,48,49,63,64,47,52,69,49,99,79,83

Foldseek 3Di:
DVVVVVVLVVLLVVLLVVCVVVVVVVCCCCVPPVVHDPPPPVVVVVVSSVSSSVRSVVVVCCVVPVVVVVVVVLVVVVVVVDLVVNLVVQLVLQLVLLLVQPLLLVVLVVLCVVVVNPRHSNVSSNVLSNVRSNVRSVVVVCVVVVHDPVVVVVVVVVVLVVVLVVDDPSCNVVVVVSVVSSPDPSD

Mean predicted aligned error: 6.52 Å